Protein AF-A0A2V7UKR5-F1 (afdb_monomer)

pLDDT: mean 79.08, std 22.93, range [26.34, 98.5]

Radius of gyration: 28.1 Å; Cα contacts (8 Å, |Δi|>4): 387; chains: 1; bounding box: 72×51×76 Å

Solvent-accessible surface area (backbone atoms only — not comparable to full-atom values): 16386 Å² total; per-residue (Å²): 133,83,82,68,80,67,56,50,42,63,51,34,21,58,54,23,42,62,57,15,56,53,53,42,52,51,50,54,51,51,53,21,58,76,68,74,45,81,84,41,74,69,57,50,53,53,52,44,68,73,40,50,66,58,48,49,50,44,34,53,52,38,21,50,52,30,24,53,49,21,28,53,51,15,47,49,51,55,48,51,60,68,68,45,52,45,33,91,87,71,68,31,26,17,47,68,49,42,51,55,50,44,49,53,51,45,53,50,21,59,73,70,58,39,32,33,23,39,37,33,35,36,48,57,62,47,66,55,43,25,73,76,57,34,62,70,22,33,55,49,48,53,43,51,51,51,53,53,52,61,71,74,53,57,93,87,38,46,56,24,41,62,52,95,60,32,32,34,37,41,34,74,78,28,44,57,70,61,50,48,58,48,50,54,50,48,49,52,53,40,57,64,41,68,48,95,64,57,44,72,46,40,41,20,26,3,26,20,61,46,45,50,89,46,96,66,50,58,66,52,40,50,52,35,6,47,55,13,22,49,52,16,42,76,75,70,37,66,34,73,29,69,40,74,81,75,86,78,80,81,85,76,86,73,97,74,72,70,67,71,73,57,77,81,60,59,96,81,75,60,72,70,55,63,72,74,60,70,72,78,81,75,83,72,77,79,82,80,83,78,80,82,82,80,129

Sequence (295 aa):
MPLRSIPRSRSYPALGAVLALGAPAGFLLMSALVAGRVPTLAWALEEIARFPVTYAYLTFSTAAALAILGYRFGRLFDRLLLLSNTDPLTGLLNRRRFGERVVDETRRTRRYGHALSVLCVDIDRLKAINDDFGHKAGDHALVAVCRILLKNVRAIDAVARIGGDEFAVLLPDTSAGKTWALSQRILADVARHRDALTGRLAVSIGISELRATTDLGSDGMLAAADAALYRAKAAGGGRAAIAHPEAGVAGSTPAADVADAAYLRGPDSDWSAWSAQTFPGSLRRPPRYEMELTS

Structure (mmCIF, N/CA/C/O backbone):
data_AF-A0A2V7UKR5-F1
#
_entry.id   AF-A0A2V7UKR5-F1
#
loop_
_atom_site.group_PDB
_atom_site.id
_atom_site.type_symbol
_atom_site.label_atom_id
_atom_site.label_alt_id
_atom_site.label_comp_id
_atom_site.label_asym_id
_atom_site.label_entity_id
_atom_site.label_seq_id
_atom_site.pdbx_PDB_ins_code
_atom_site.Cartn_x
_atom_site.Cartn_y
_atom_site.Cartn_z
_atom_site.occupancy
_atom_site.B_iso_or_equiv
_atom_site.auth_seq_id
_atom_site.auth_comp_id
_atom_site.auth_asym_id
_atom_site.auth_atom_id
_atom_site.pdbx_PDB_model_num
ATOM 1 N N . MET A 1 1 ? 21.950 -5.328 -0.228 1.00 29.84 1 MET A N 1
ATOM 2 C CA . MET A 1 1 ? 21.949 -4.242 -1.236 1.00 29.84 1 MET A CA 1
ATOM 3 C C . MET A 1 1 ? 20.633 -4.343 -2.000 1.00 29.84 1 MET A C 1
ATOM 5 O O . MET A 1 1 ? 20.431 -5.360 -2.652 1.00 29.84 1 MET A O 1
ATOM 9 N N . PRO A 1 2 ? 19.682 -3.412 -1.827 1.00 38.41 2 PRO A N 1
ATOM 10 C CA . PRO A 1 2 ? 18.333 -3.593 -2.347 1.00 38.41 2 PRO A CA 1
ATOM 11 C C . PRO A 1 2 ? 18.347 -3.394 -3.862 1.00 38.41 2 PRO A C 1
ATOM 13 O O . PRO A 1 2 ? 18.749 -2.335 -4.350 1.00 38.41 2 PRO A O 1
ATOM 16 N N . LEU A 1 3 ? 17.877 -4.387 -4.616 1.00 30.25 3 LEU A N 1
ATOM 17 C CA . LEU A 1 3 ? 17.466 -4.169 -5.997 1.00 30.25 3 LEU A CA 1
ATOM 18 C C . LEU A 1 3 ? 16.180 -3.340 -5.955 1.00 30.25 3 LEU A C 1
ATOM 20 O O . LEU A 1 3 ? 15.073 -3.867 -5.979 1.00 30.25 3 LEU A O 1
ATOM 24 N N . ARG A 1 4 ? 16.338 -2.013 -5.863 1.00 39.72 4 ARG A N 1
ATOM 25 C CA . ARG A 1 4 ? 15.304 -1.066 -6.284 1.00 39.72 4 ARG A CA 1
ATOM 26 C C . ARG A 1 4 ? 14.871 -1.515 -7.673 1.00 39.72 4 ARG A C 1
ATOM 28 O O . ARG A 1 4 ? 15.718 -1.600 -8.562 1.00 39.72 4 ARG A O 1
ATOM 35 N N . SER A 1 5 ? 13.591 -1.820 -7.866 1.00 52.34 5 SER A N 1
ATOM 36 C CA . SER A 1 5 ? 13.055 -2.061 -9.202 1.00 52.34 5 SER A CA 1
ATOM 37 C C . SER A 1 5 ? 13.318 -0.801 -10.026 1.00 52.34 5 SER A C 1
ATOM 39 O O . SER A 1 5 ? 12.655 0.221 -9.840 1.00 52.34 5 SER A O 1
ATOM 41 N N . ILE A 1 6 ? 14.359 -0.834 -10.859 1.00 56.69 6 ILE A N 1
ATOM 42 C CA . ILE A 1 6 ? 14.734 0.286 -11.717 1.00 56.69 6 ILE A CA 1
ATOM 43 C C . ILE A 1 6 ? 13.486 0.629 -12.543 1.00 56.69 6 ILE A C 1
ATOM 45 O O . ILE A 1 6 ? 12.903 -0.289 -13.129 1.00 56.69 6 ILE A O 1
ATOM 49 N N . PRO A 1 7 ? 13.046 1.904 -12.581 1.00 61.44 7 PRO A N 1
ATOM 50 C CA . PRO A 1 7 ? 11.891 2.309 -13.374 1.00 61.44 7 PRO A CA 1
ATOM 51 C C . PRO A 1 7 ? 11.999 1.731 -14.782 1.00 61.44 7 PRO A C 1
ATOM 53 O O . PRO A 1 7 ? 13.084 1.755 -15.380 1.00 61.44 7 PRO A O 1
ATOM 56 N N . ARG A 1 8 ? 10.906 1.189 -15.329 1.00 70.38 8 ARG A N 1
ATOM 57 C CA . ARG A 1 8 ? 10.980 0.502 -16.628 1.00 70.38 8 ARG A CA 1
ATOM 58 C C . ARG A 1 8 ? 11.421 1.462 -17.731 1.00 70.38 8 ARG A C 1
ATOM 60 O O . ARG A 1 8 ? 12.206 1.079 -18.592 1.00 70.38 8 ARG A O 1
ATOM 67 N N . SER A 1 9 ? 11.062 2.740 -17.597 1.00 67.12 9 SER A N 1
ATOM 68 C CA . SER A 1 9 ? 11.587 3.869 -18.382 1.00 67.12 9 SER A CA 1
ATOM 69 C C . SER A 1 9 ? 13.116 4.019 -18.415 1.00 67.12 9 SER A C 1
ATOM 71 O O . SER A 1 9 ? 13.623 4.647 -19.340 1.00 67.12 9 SER A O 1
ATOM 73 N N . ARG A 1 10 ? 13.863 3.450 -17.459 1.00 70.94 10 ARG A N 1
ATOM 74 C CA . ARG A 1 10 ? 15.339 3.430 -17.439 1.00 70.94 10 ARG A CA 1
ATOM 75 C C . ARG A 1 10 ? 15.940 2.091 -17.874 1.00 70.94 10 ARG A C 1
ATOM 77 O O . ARG A 1 10 ? 17.009 2.084 -18.469 1.00 70.94 10 ARG A O 1
ATOM 84 N N . SER A 1 11 ? 15.262 0.972 -17.615 1.00 73.69 11 SER A N 1
ATOM 85 C CA . SER A 1 11 ? 15.760 -0.368 -17.984 1.00 73.69 11 SER A CA 1
ATOM 86 C C . SER A 1 11 ? 15.540 -0.730 -19.463 1.00 73.69 11 SER A C 1
ATOM 88 O O . SER A 1 11 ? 16.409 -1.335 -20.087 1.00 73.69 11 SER A O 1
ATOM 90 N N . TYR A 1 12 ? 14.418 -0.320 -20.059 1.00 78.50 12 TYR A N 1
ATOM 91 C CA . TYR A 1 12 ? 14.073 -0.664 -21.446 1.00 78.50 12 TYR A CA 1
ATOM 92 C C . TYR A 1 12 ? 14.946 0.021 -22.511 1.00 78.50 12 TYR A C 1
ATOM 94 O O . TYR A 1 12 ? 15.265 -0.638 -23.500 1.00 78.50 12 TYR A O 1
ATOM 102 N N . PRO A 1 13 ? 15.406 1.277 -22.339 1.00 76.88 13 PRO A N 1
ATOM 103 C CA . PRO A 1 13 ? 16.387 1.868 -23.249 1.00 76.88 13 PRO A CA 1
ATOM 104 C C . PRO A 1 13 ? 17.711 1.097 -23.297 1.00 76.88 13 PRO A C 1
ATOM 106 O O . PRO A 1 13 ? 18.277 0.928 -24.372 1.00 76.88 13 PRO A O 1
ATOM 109 N N . ALA A 1 14 ? 18.185 0.595 -22.150 1.00 75.19 14 ALA A N 1
ATOM 110 C CA . ALA A 1 14 ? 19.425 -0.178 -22.076 1.00 75.19 14 ALA A CA 1
ATOM 111 C C . ALA A 1 14 ? 19.300 -1.519 -22.818 1.00 75.19 14 ALA A C 1
ATOM 113 O O . ALA A 1 14 ? 20.190 -1.890 -23.577 1.00 75.19 14 ALA A O 1
ATOM 114 N N . LEU A 1 15 ? 18.162 -2.205 -22.668 1.00 78.38 15 LEU A N 1
ATOM 115 C CA . LEU A 1 15 ? 17.864 -3.423 -23.427 1.00 78.38 15 LEU A CA 1
ATOM 116 C C . LEU A 1 15 ? 17.753 -3.142 -24.937 1.00 78.38 15 LEU A C 1
ATOM 118 O O . LEU A 1 15 ? 18.271 -3.904 -25.751 1.00 78.38 15 LEU A O 1
ATOM 122 N N . GLY A 1 16 ? 17.126 -2.021 -25.311 1.00 74.88 16 GLY A N 1
ATOM 123 C CA . GLY A 1 16 ? 17.036 -1.567 -26.699 1.00 74.88 16 GLY A CA 1
ATOM 124 C C . GLY A 1 16 ? 18.404 -1.291 -27.331 1.00 74.88 16 GLY A C 1
ATOM 125 O O . GLY A 1 16 ? 18.633 -1.672 -28.475 1.00 74.88 16 GLY A O 1
ATOM 126 N N . ALA A 1 17 ? 19.340 -0.706 -26.578 1.00 75.00 17 ALA A N 1
ATOM 127 C CA . ALA A 1 17 ? 20.705 -0.471 -27.047 1.00 75.00 17 ALA A CA 1
ATOM 128 C C . ALA A 1 17 ? 21.476 -1.777 -27.323 1.00 75.00 17 ALA A C 1
ATOM 130 O O . ALA A 1 17 ? 22.228 -1.844 -28.289 1.00 75.00 17 ALA A O 1
ATOM 131 N N . VAL A 1 18 ? 21.256 -2.834 -26.532 1.00 79.75 18 VAL A N 1
ATOM 132 C CA . VAL A 1 18 ? 21.860 -4.158 -26.783 1.00 79.75 18 VAL A CA 1
ATOM 133 C C . VAL A 1 18 ? 21.291 -4.793 -28.057 1.00 79.75 18 VAL A C 1
ATOM 135 O O . VAL A 1 18 ? 22.041 -5.316 -28.879 1.00 79.75 18 VAL A O 1
ATOM 138 N N . LEU A 1 19 ? 19.974 -4.701 -28.263 1.00 78.06 19 LEU A N 1
ATOM 139 C CA . LEU A 1 19 ? 19.305 -5.232 -29.459 1.00 78.06 19 LEU A CA 1
ATOM 140 C C . LEU A 1 19 ? 19.710 -4.505 -30.755 1.00 78.06 19 LEU A C 1
ATOM 142 O O . LEU A 1 19 ? 19.608 -5.078 -31.840 1.00 78.06 19 LEU A O 1
ATOM 146 N N . ALA A 1 20 ? 20.215 -3.274 -30.658 1.00 81.19 20 ALA A N 1
ATOM 147 C CA . ALA A 1 20 ? 20.637 -2.470 -31.804 1.00 81.19 20 ALA A CA 1
ATOM 148 C C . ALA A 1 20 ? 21.779 -3.086 -32.619 1.00 81.19 20 ALA A C 1
ATOM 150 O O . ALA A 1 20 ? 21.874 -2.827 -33.820 1.00 81.19 20 ALA A O 1
ATOM 151 N N . LEU A 1 21 ? 22.588 -3.950 -31.994 1.00 80.44 21 LEU A N 1
ATOM 152 C CA . LEU A 1 21 ? 23.655 -4.711 -32.649 1.00 80.44 21 LEU A CA 1
ATOM 153 C C . LEU A 1 21 ? 23.128 -5.704 -33.700 1.00 80.44 21 LEU A C 1
ATOM 155 O O . LEU A 1 21 ? 23.882 -6.129 -34.573 1.00 80.44 21 LEU A O 1
ATOM 159 N N . GLY A 1 22 ? 21.834 -6.040 -33.670 1.00 83.88 22 GLY A N 1
ATOM 160 C CA . GLY A 1 22 ? 21.215 -6.914 -34.667 1.00 83.88 22 GLY A CA 1
ATOM 161 C C . GLY A 1 22 ? 21.194 -6.316 -36.077 1.00 83.88 22 GLY A C 1
ATOM 162 O O . GLY A 1 22 ? 21.323 -7.050 -37.053 1.00 83.88 22 GLY A O 1
ATOM 163 N N . ALA A 1 23 ? 21.094 -4.990 -36.204 1.00 86.06 23 ALA A N 1
ATOM 164 C CA . ALA A 1 23 ? 21.067 -4.321 -37.504 1.00 86.06 23 ALA A CA 1
ATOM 165 C C . ALA A 1 23 ? 22.411 -4.392 -38.263 1.00 86.06 23 ALA A C 1
ATOM 167 O O . ALA A 1 23 ? 22.400 -4.856 -39.405 1.00 86.06 23 ALA A O 1
ATOM 168 N N . PRO A 1 24 ? 23.570 -4.008 -37.680 1.00 87.88 24 PRO A N 1
ATOM 169 C CA . PRO A 1 24 ? 24.863 -4.165 -38.351 1.00 87.88 24 PRO A CA 1
ATOM 170 C C . PRO A 1 24 ? 25.209 -5.632 -38.611 1.00 87.88 24 PRO A C 1
ATOM 172 O O . PRO A 1 24 ? 25.739 -5.937 -39.675 1.00 87.88 24 PRO A O 1
ATOM 175 N N . ALA A 1 25 ? 24.843 -6.551 -37.710 1.00 86.88 25 ALA A N 1
ATOM 176 C CA . ALA A 1 25 ? 25.026 -7.983 -37.937 1.00 86.88 25 ALA A CA 1
ATOM 177 C C . ALA A 1 25 ? 24.192 -8.503 -39.125 1.00 86.88 25 ALA A C 1
ATOM 179 O O . ALA A 1 25 ? 24.703 -9.245 -39.963 1.00 86.88 25 ALA A O 1
ATOM 180 N N . GLY A 1 26 ? 22.926 -8.084 -39.233 1.00 86.69 26 GLY A N 1
ATOM 181 C CA . GLY A 1 26 ? 22.048 -8.450 -40.345 1.00 86.69 26 GLY A CA 1
ATOM 182 C C . GLY A 1 26 ? 22.521 -7.889 -41.688 1.00 86.69 26 GLY A C 1
ATOM 183 O O . GLY A 1 26 ? 22.516 -8.608 -42.686 1.00 86.69 26 GLY A O 1
ATOM 184 N N . PHE A 1 27 ? 22.991 -6.638 -41.714 1.00 89.62 27 PHE A N 1
ATOM 185 C CA . PHE A 1 27 ? 23.570 -6.040 -42.920 1.00 89.62 27 PHE A CA 1
ATOM 186 C C . PHE A 1 27 ? 24.843 -6.773 -43.361 1.00 89.62 27 PHE A C 1
ATOM 188 O O . PHE A 1 27 ? 24.977 -7.108 -44.534 1.00 89.62 27 PHE A O 1
ATOM 195 N N . LEU A 1 28 ? 25.724 -7.117 -42.417 1.00 88.56 28 LEU A N 1
ATOM 196 C CA . LEU A 1 28 ? 26.945 -7.874 -42.695 1.00 88.56 28 LEU A CA 1
ATOM 197 C C . LEU A 1 28 ? 26.653 -9.260 -43.288 1.00 88.56 28 LEU A C 1
ATOM 199 O O . LEU A 1 28 ? 27.311 -9.684 -44.240 1.00 88.56 28 LEU A O 1
ATOM 203 N N . LEU A 1 29 ? 25.634 -9.949 -42.767 1.00 88.94 29 LEU A N 1
ATOM 204 C CA . LEU A 1 29 ? 25.179 -11.231 -43.304 1.00 88.94 29 LEU A CA 1
ATOM 205 C C . LEU A 1 29 ? 24.626 -11.087 -44.731 1.00 88.94 29 LEU A C 1
ATOM 207 O O . LEU A 1 29 ? 24.966 -11.889 -45.600 1.00 88.94 29 LEU A O 1
ATOM 211 N N . MET A 1 30 ? 23.816 -10.059 -44.995 1.00 89.12 30 MET A N 1
ATOM 212 C CA . MET A 1 30 ? 23.288 -9.795 -46.339 1.00 89.12 30 MET A CA 1
ATOM 213 C C . MET A 1 30 ? 24.400 -9.457 -47.337 1.00 89.12 30 MET A C 1
ATOM 215 O O . MET A 1 30 ? 24.397 -9.988 -48.446 1.00 89.12 30 MET A O 1
ATOM 219 N N . SER A 1 31 ? 25.385 -8.646 -46.939 1.00 86.81 31 SER A N 1
ATOM 220 C CA . SER A 1 31 ? 26.565 -8.362 -47.763 1.00 86.81 31 SER A CA 1
ATOM 221 C C . SER A 1 31 ? 27.350 -9.633 -48.103 1.00 86.81 31 SER A C 1
ATOM 223 O O . SER A 1 31 ? 27.805 -9.786 -49.236 1.00 86.81 31 SER A O 1
ATOM 225 N N . ALA A 1 32 ? 27.467 -10.577 -47.162 1.00 88.25 32 ALA A N 1
ATOM 226 C CA . ALA A 1 32 ? 28.146 -11.853 -47.395 1.00 88.25 32 ALA A CA 1
ATOM 227 C C . ALA A 1 32 ? 27.399 -12.714 -48.426 1.00 88.25 32 ALA A C 1
ATOM 229 O O . ALA A 1 32 ? 28.014 -13.245 -49.353 1.00 88.25 32 ALA A O 1
ATOM 230 N N . LEU A 1 33 ? 26.068 -12.794 -48.295 1.00 89.75 33 LEU A N 1
ATOM 231 C CA . LEU A 1 33 ? 25.197 -13.535 -49.210 1.00 89.75 33 LEU A CA 1
ATOM 232 C C . LEU A 1 33 ? 25.260 -12.979 -50.635 1.00 89.75 33 LEU A C 1
ATOM 234 O O . LEU A 1 33 ? 25.442 -13.744 -51.579 1.00 89.75 33 LEU A O 1
ATOM 238 N N . VAL A 1 34 ? 25.166 -11.655 -50.796 1.00 90.50 34 VAL A N 1
ATOM 239 C CA . VAL A 1 34 ? 25.248 -10.993 -52.111 1.00 90.50 34 VAL A CA 1
ATOM 240 C C . VAL A 1 34 ? 26.626 -11.186 -52.750 1.00 90.50 34 VAL A C 1
ATOM 242 O O . VAL A 1 34 ? 26.724 -11.371 -53.960 1.00 90.50 34 VAL A O 1
ATOM 245 N N . ALA A 1 35 ? 27.692 -11.197 -51.946 1.00 87.69 35 ALA A N 1
ATOM 246 C CA . ALA A 1 35 ? 29.048 -11.454 -52.421 1.00 87.69 35 ALA A CA 1
ATOM 247 C C . ALA A 1 35 ? 29.334 -12.941 -52.713 1.00 87.69 35 ALA A C 1
ATOM 249 O O . ALA A 1 35 ? 30.426 -13.256 -53.191 1.00 87.69 35 ALA A O 1
ATOM 250 N N . GLY A 1 36 ? 28.409 -13.857 -52.395 1.00 88.44 36 GLY A N 1
ATOM 251 C CA . GLY A 1 36 ? 28.622 -15.303 -52.502 1.00 88.44 36 GLY A CA 1
ATOM 252 C C . GLY A 1 36 ? 29.747 -15.817 -51.596 1.00 88.44 36 GLY A C 1
ATOM 253 O O . GLY A 1 36 ? 30.405 -16.803 -51.929 1.00 88.44 36 GLY A O 1
ATOM 254 N N . ARG A 1 37 ? 30.021 -15.128 -50.479 1.00 82.56 37 ARG A N 1
ATOM 255 C CA . ARG A 1 37 ? 31.124 -15.443 -49.561 1.00 82.56 37 ARG A CA 1
ATOM 256 C C . ARG A 1 37 ? 30.617 -15.979 -48.233 1.00 82.56 37 ARG A C 1
ATOM 258 O O . ARG A 1 37 ? 29.559 -15.601 -47.742 1.00 82.56 37 ARG A O 1
ATOM 265 N N . VAL A 1 38 ? 31.433 -16.828 -47.615 1.00 81.88 38 VAL A N 1
ATOM 266 C CA . VAL A 1 38 ? 31.218 -17.258 -46.232 1.00 81.88 38 VAL A CA 1
ATOM 267 C C . VAL A 1 38 ? 31.650 -16.112 -45.303 1.00 81.88 38 VAL A C 1
ATOM 269 O O . VAL A 1 38 ? 32.773 -15.622 -45.456 1.00 81.88 38 VAL A O 1
ATOM 272 N N . PRO A 1 39 ? 30.808 -15.669 -44.351 1.00 80.19 39 PRO A N 1
ATOM 273 C CA . PRO A 1 39 ? 31.122 -14.560 -43.453 1.00 80.19 39 PRO A CA 1
ATOM 274 C C . PRO A 1 39 ? 32.156 -14.985 -42.401 1.00 80.19 39 PRO A C 1
ATOM 276 O O . PRO A 1 39 ? 31.823 -15.348 -41.274 1.00 80.19 39 PRO A O 1
ATOM 279 N N . THR A 1 40 ? 33.434 -14.966 -42.773 1.00 90.56 40 THR A N 1
ATOM 280 C CA . THR A 1 40 ? 34.548 -15.142 -41.834 1.00 90.56 40 THR A CA 1
ATOM 281 C C . THR A 1 40 ? 34.835 -13.836 -41.092 1.00 90.56 40 THR A C 1
ATOM 283 O O . THR A 1 40 ? 34.517 -12.748 -41.573 1.00 90.56 40 THR A O 1
ATOM 286 N N . LEU A 1 41 ? 35.473 -13.921 -39.919 1.00 87.31 41 LEU A N 1
ATOM 287 C CA . LEU A 1 41 ? 35.786 -12.741 -39.103 1.00 87.31 41 LEU A CA 1
ATOM 288 C C . LEU A 1 41 ? 36.723 -11.759 -39.829 1.00 87.31 41 LEU A C 1
ATOM 290 O O . LEU A 1 41 ? 36.542 -10.550 -39.732 1.00 87.31 41 LEU A O 1
ATOM 294 N N . ALA A 1 42 ? 37.681 -12.277 -40.603 1.00 88.25 42 ALA A N 1
ATOM 295 C CA . ALA A 1 42 ? 38.580 -11.462 -41.419 1.00 88.25 42 ALA A CA 1
ATOM 296 C C . ALA A 1 42 ? 37.814 -10.683 -42.499 1.00 88.25 42 ALA A C 1
ATOM 298 O O . ALA A 1 42 ? 37.961 -9.468 -42.607 1.00 88.25 42 ALA A O 1
ATOM 299 N N . TRP A 1 43 ? 36.924 -11.362 -43.231 1.00 89.12 43 TRP A N 1
ATOM 300 C CA . TRP A 1 43 ? 36.089 -10.718 -44.242 1.00 89.12 43 TRP A CA 1
ATOM 301 C C . TRP A 1 43 ? 35.146 -9.674 -43.628 1.00 89.12 43 TRP A C 1
ATOM 303 O O . TRP A 1 43 ? 34.980 -8.590 -44.179 1.00 89.12 43 TRP A O 1
ATOM 313 N N . ALA A 1 44 ? 34.567 -9.970 -42.461 1.00 87.38 44 ALA A N 1
ATOM 314 C CA . ALA A 1 44 ? 33.691 -9.047 -41.748 1.00 87.38 44 ALA A CA 1
ATOM 315 C C . ALA A 1 44 ? 34.411 -7.737 -41.376 1.00 87.38 44 ALA A C 1
ATOM 317 O O . ALA A 1 44 ? 33.865 -6.653 -41.576 1.00 87.38 44 ALA A O 1
ATOM 318 N N . LEU A 1 45 ? 35.646 -7.828 -40.871 1.00 89.69 45 LEU A N 1
ATOM 319 C CA . LEU A 1 45 ? 36.458 -6.656 -40.534 1.00 89.69 45 LEU A CA 1
ATOM 320 C C . LEU A 1 45 ? 36.836 -5.841 -41.778 1.00 89.69 45 LEU A C 1
ATOM 322 O O . LEU A 1 45 ? 36.759 -4.614 -41.740 1.00 89.69 45 LEU A O 1
ATOM 326 N N . GLU A 1 46 ? 37.188 -6.502 -42.885 1.00 90.00 46 GLU A N 1
ATOM 327 C CA . GLU A 1 46 ? 37.461 -5.834 -44.165 1.00 90.00 46 GLU A CA 1
ATOM 328 C C . GLU A 1 46 ? 36.229 -5.108 -44.719 1.00 90.00 46 GLU A C 1
ATOM 330 O O . GLU A 1 46 ? 36.328 -3.975 -45.190 1.00 90.00 46 GLU A O 1
ATOM 335 N N . GLU A 1 47 ? 35.059 -5.740 -44.650 1.00 89.31 47 GLU A N 1
ATOM 336 C CA . GLU A 1 47 ? 33.802 -5.164 -45.125 1.00 89.31 47 GLU A CA 1
ATOM 337 C C . GLU A 1 47 ? 33.392 -3.942 -44.286 1.00 89.31 47 GLU A C 1
ATOM 339 O O . GLU A 1 47 ? 33.003 -2.907 -44.834 1.00 89.31 47 GLU A O 1
ATOM 344 N N . ILE A 1 48 ? 33.545 -4.021 -42.959 1.00 90.38 48 ILE A N 1
ATOM 345 C CA . ILE A 1 48 ? 33.315 -2.884 -42.056 1.00 90.38 48 ILE A CA 1
ATOM 346 C C . ILE A 1 48 ? 34.301 -1.749 -42.354 1.00 90.38 48 ILE A C 1
ATOM 348 O O . ILE A 1 48 ? 33.893 -0.588 -42.414 1.00 90.38 48 ILE A O 1
ATOM 352 N N . ALA A 1 49 ? 35.578 -2.067 -42.588 1.00 91.50 49 ALA A N 1
ATOM 353 C CA . ALA A 1 49 ? 36.600 -1.081 -42.932 1.00 91.50 49 ALA A CA 1
ATOM 354 C C . ALA A 1 49 ? 36.367 -0.425 -44.304 1.00 91.50 49 ALA A C 1
ATOM 356 O O . ALA A 1 49 ? 36.760 0.724 -44.504 1.00 91.50 49 ALA A O 1
ATOM 357 N N . ARG A 1 50 ? 35.703 -1.121 -45.237 1.00 92.88 50 ARG A N 1
ATOM 358 C CA . ARG A 1 50 ? 35.321 -0.585 -46.553 1.00 92.88 50 ARG A CA 1
ATOM 359 C C . ARG A 1 50 ? 34.157 0.401 -46.468 1.00 92.88 50 ARG A C 1
ATOM 361 O O . ARG A 1 50 ? 34.154 1.394 -47.193 1.00 92.88 50 ARG A O 1
ATOM 368 N N . PHE A 1 51 ? 33.190 0.152 -45.584 1.00 91.69 51 PHE A N 1
ATOM 369 C CA . PHE A 1 51 ? 31.993 0.990 -45.427 1.00 91.69 51 PHE A CA 1
ATOM 370 C C . PHE A 1 51 ? 31.788 1.495 -43.986 1.00 91.69 51 PHE A C 1
ATOM 372 O O . PHE A 1 51 ? 30.702 1.323 -43.419 1.00 91.69 51 PHE A O 1
ATOM 379 N N . PRO A 1 52 ? 32.780 2.171 -43.377 1.00 91.75 52 PRO A N 1
ATOM 380 C CA . PRO A 1 52 ? 32.748 2.500 -41.952 1.00 91.75 52 PRO A CA 1
ATOM 381 C C . PRO A 1 52 ? 31.588 3.438 -41.602 1.00 91.75 52 PRO A C 1
ATOM 383 O O . PRO A 1 52 ? 30.958 3.288 -40.557 1.00 91.75 52 PRO A O 1
ATOM 386 N N . VAL A 1 53 ? 31.245 4.363 -42.507 1.00 93.00 53 VAL A N 1
ATOM 387 C CA . VAL A 1 53 ? 30.125 5.300 -42.328 1.00 93.00 53 VAL A CA 1
ATOM 388 C C . VAL A 1 53 ? 28.782 4.569 -42.321 1.00 93.00 53 VAL A C 1
ATOM 390 O O . VAL A 1 53 ? 27.936 4.880 -41.489 1.00 93.00 53 VAL A O 1
ATOM 393 N N . THR A 1 54 ? 28.588 3.573 -43.191 1.00 90.00 54 THR A N 1
ATOM 394 C CA . THR A 1 54 ? 27.343 2.791 -43.265 1.00 90.00 54 THR A CA 1
ATOM 395 C C . THR A 1 54 ? 27.110 2.010 -41.979 1.00 90.00 54 THR A C 1
ATOM 397 O O . THR A 1 54 ? 26.036 2.105 -41.391 1.00 90.00 54 THR A O 1
ATOM 400 N N . TYR A 1 55 ? 28.124 1.281 -41.502 1.00 89.25 55 TYR A N 1
ATOM 401 C CA . TYR A 1 55 ? 28.020 0.508 -40.264 1.00 89.25 55 TYR A CA 1
ATOM 402 C C . TYR A 1 55 ? 27.874 1.405 -39.029 1.00 89.25 55 TYR A C 1
ATOM 404 O O . TYR A 1 55 ? 27.079 1.087 -38.140 1.00 89.25 55 TYR A O 1
ATOM 412 N N . ALA A 1 56 ? 28.571 2.547 -38.986 1.00 89.88 56 ALA A N 1
ATOM 413 C CA . ALA A 1 56 ? 28.393 3.539 -37.929 1.00 89.88 56 ALA A CA 1
ATOM 414 C C . ALA A 1 56 ? 26.963 4.100 -37.936 1.00 89.88 56 ALA A C 1
ATOM 416 O O . ALA A 1 56 ? 26.280 4.045 -36.915 1.00 89.88 56 ALA A O 1
ATOM 417 N N . TYR A 1 57 ? 26.474 4.568 -39.088 1.00 91.81 57 TYR A N 1
ATOM 418 C CA . TYR A 1 57 ? 25.111 5.076 -39.243 1.00 91.81 57 TYR A CA 1
ATOM 419 C C . TYR A 1 57 ? 24.072 4.039 -38.818 1.00 91.81 57 TYR A C 1
ATOM 421 O O . TYR A 1 57 ? 23.180 4.357 -38.033 1.00 91.81 57 TYR A O 1
ATOM 429 N N . LEU A 1 58 ? 24.199 2.796 -39.285 1.00 91.50 58 LEU A N 1
ATOM 430 C CA . LEU A 1 58 ? 23.251 1.733 -38.971 1.00 91.50 58 LEU A CA 1
ATOM 431 C C . LEU A 1 58 ? 23.229 1.448 -37.467 1.00 91.50 58 LEU A C 1
ATOM 433 O O . LEU A 1 58 ? 22.159 1.423 -36.876 1.00 91.50 58 LEU A O 1
ATOM 437 N N . THR A 1 59 ? 24.399 1.329 -36.836 1.00 88.31 59 THR A N 1
ATOM 438 C CA . THR A 1 59 ? 24.515 1.055 -35.395 1.00 88.31 59 THR A CA 1
ATOM 439 C C . THR A 1 59 ? 23.959 2.202 -34.551 1.00 88.31 59 THR A C 1
ATOM 441 O O . THR A 1 59 ? 23.168 1.973 -33.639 1.00 88.31 59 THR A O 1
ATOM 444 N N . PHE A 1 60 ? 24.338 3.450 -34.847 1.00 89.81 60 PHE A N 1
ATOM 445 C CA . PHE A 1 60 ? 23.884 4.604 -34.071 1.00 89.81 60 PHE A CA 1
ATOM 446 C C . PHE A 1 60 ? 22.398 4.902 -34.289 1.00 89.81 60 PHE A C 1
ATOM 448 O O . PHE A 1 60 ? 21.695 5.206 -33.324 1.00 89.81 60 PHE A O 1
ATOM 455 N N . SER A 1 61 ? 21.896 4.789 -35.523 1.00 90.25 61 SER A N 1
ATOM 456 C CA . SER A 1 61 ? 20.481 5.033 -35.826 1.00 90.25 61 SER A CA 1
ATOM 457 C C . SER A 1 61 ? 19.570 3.971 -35.209 1.00 90.25 61 SER A C 1
ATOM 459 O O . SER A 1 61 ? 18.558 4.332 -34.606 1.00 90.25 61 SER A O 1
ATOM 461 N N . THR A 1 62 ? 19.936 2.683 -35.263 1.00 90.06 62 THR A N 1
ATOM 462 C CA . THR A 1 62 ? 19.149 1.620 -34.619 1.00 90.06 62 THR A CA 1
ATOM 463 C C . THR A 1 62 ? 19.238 1.690 -33.100 1.00 90.06 62 THR A C 1
ATOM 465 O O . THR A 1 62 ? 18.215 1.527 -32.435 1.00 90.06 62 THR A O 1
ATOM 468 N N . ALA A 1 63 ? 20.405 2.019 -32.535 1.00 87.06 63 ALA A N 1
ATOM 469 C CA . ALA A 1 63 ? 20.556 2.231 -31.096 1.00 87.06 63 ALA A CA 1
ATOM 470 C C . ALA A 1 63 ? 19.702 3.399 -30.607 1.00 87.06 63 ALA A C 1
ATOM 472 O O . ALA A 1 63 ? 18.967 3.250 -29.631 1.00 87.06 63 ALA A O 1
ATOM 473 N N . ALA A 1 64 ? 19.730 4.534 -31.310 1.00 88.62 64 ALA A N 1
ATOM 474 C CA . ALA A 1 64 ? 18.890 5.680 -30.989 1.00 88.62 64 ALA A CA 1
ATOM 475 C C . ALA A 1 64 ? 17.397 5.333 -31.105 1.00 88.62 64 ALA A C 1
ATOM 477 O O . ALA A 1 64 ? 16.634 5.602 -30.176 1.00 88.62 64 ALA A O 1
ATOM 478 N N . ALA A 1 65 ? 16.976 4.686 -32.198 1.00 89.31 65 ALA A N 1
ATOM 479 C CA . ALA A 1 65 ? 15.584 4.297 -32.413 1.00 89.31 65 ALA A CA 1
ATOM 480 C C . ALA A 1 65 ? 15.072 3.346 -31.319 1.00 89.31 65 ALA A C 1
ATOM 482 O O . ALA A 1 65 ? 14.012 3.589 -30.737 1.00 89.31 65 ALA A O 1
ATOM 483 N N . LEU A 1 66 ? 15.837 2.302 -30.984 1.00 89.62 66 LEU A N 1
ATOM 484 C CA . LEU A 1 66 ? 15.464 1.332 -29.954 1.00 89.62 66 LEU A CA 1
ATOM 485 C C . LEU A 1 66 ? 15.531 1.920 -28.542 1.00 89.62 66 LEU A C 1
ATOM 487 O O . LEU A 1 66 ? 14.671 1.605 -27.720 1.00 89.62 66 LEU A O 1
ATOM 491 N N . ALA A 1 67 ? 16.483 2.811 -28.254 1.00 84.62 67 ALA A N 1
ATOM 492 C CA . ALA A 1 67 ? 16.542 3.514 -26.975 1.00 84.62 67 ALA A CA 1
ATOM 493 C C . ALA A 1 67 ? 15.331 4.442 -26.785 1.00 84.62 67 ALA A C 1
ATOM 495 O O . ALA A 1 67 ? 14.696 4.423 -25.726 1.00 84.62 67 ALA A O 1
ATOM 496 N N . ILE A 1 68 ? 14.962 5.208 -27.820 1.00 89.00 68 ILE A N 1
ATOM 497 C CA . ILE A 1 68 ? 13.769 6.067 -27.815 1.00 89.00 68 ILE A CA 1
ATOM 498 C C . ILE A 1 68 ? 12.507 5.217 -27.651 1.00 89.00 68 ILE A C 1
ATOM 500 O O . ILE A 1 68 ? 11.662 5.531 -26.810 1.00 89.00 68 ILE A O 1
ATOM 504 N N . LEU A 1 69 ? 12.376 4.128 -28.412 1.00 90.25 69 LEU A N 1
ATOM 505 C CA . LEU A 1 69 ? 11.226 3.229 -28.337 1.00 90.25 69 LEU A CA 1
ATOM 506 C C . LEU A 1 69 ? 11.111 2.579 -26.952 1.00 90.25 69 LEU A C 1
ATOM 508 O O . LEU A 1 69 ? 10.042 2.619 -26.341 1.00 90.25 69 LEU A O 1
ATOM 512 N N . GLY A 1 70 ? 12.218 2.065 -26.414 1.00 86.06 70 GLY A N 1
ATOM 513 C CA . GLY A 1 70 ? 12.294 1.504 -25.067 1.00 86.06 70 GLY A CA 1
ATOM 514 C C . GLY A 1 70 ? 11.907 2.522 -23.994 1.00 86.06 70 GLY A C 1
ATOM 515 O O . GLY A 1 70 ? 11.135 2.204 -23.089 1.00 86.06 70 GLY A O 1
ATOM 516 N N . TYR A 1 71 ? 12.350 3.776 -24.128 1.00 84.75 71 TYR A N 1
ATOM 517 C CA . TYR A 1 71 ? 11.954 4.859 -23.227 1.00 84.75 71 TYR A CA 1
ATOM 518 C C . TYR A 1 71 ? 10.446 5.135 -23.295 1.00 84.75 71 TYR A C 1
ATOM 520 O O . TYR A 1 71 ? 9.784 5.237 -22.258 1.00 84.75 71 TYR A O 1
ATOM 528 N N . ARG A 1 72 ? 9.879 5.223 -24.507 1.00 87.25 72 ARG A N 1
ATOM 529 C CA . ARG A 1 72 ? 8.440 5.454 -24.728 1.00 87.25 72 ARG A CA 1
ATOM 530 C C . ARG A 1 72 ? 7.594 4.332 -24.130 1.00 87.25 72 ARG A C 1
ATOM 532 O O . ARG A 1 72 ? 6.647 4.625 -23.401 1.00 87.25 72 ARG A O 1
ATOM 539 N N . PHE A 1 73 ? 7.963 3.077 -24.383 1.00 85.00 7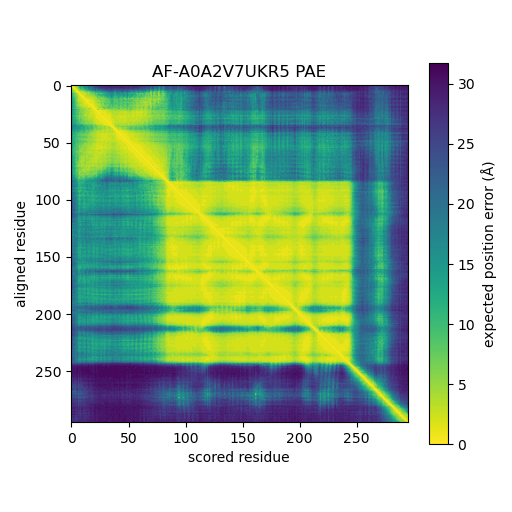3 PHE A N 1
ATOM 540 C CA . PHE A 1 73 ? 7.287 1.914 -23.809 1.00 85.00 73 PHE A CA 1
ATOM 541 C C . PHE A 1 73 ? 7.396 1.881 -22.289 1.00 85.00 73 PHE A C 1
ATOM 543 O O . PHE A 1 73 ? 6.384 1.710 -21.614 1.00 85.00 73 PHE A O 1
ATOM 550 N N . GLY A 1 74 ? 8.589 2.109 -21.737 1.00 80.00 74 GLY A N 1
ATOM 551 C CA . GLY A 1 74 ? 8.784 2.148 -20.291 1.00 80.00 74 GLY A CA 1
ATOM 552 C C . GLY A 1 74 ? 7.930 3.233 -19.631 1.00 80.00 74 GLY A C 1
ATOM 553 O O . GLY A 1 74 ? 7.251 2.967 -18.648 1.00 80.00 74 GLY A O 1
ATOM 554 N N . ARG A 1 7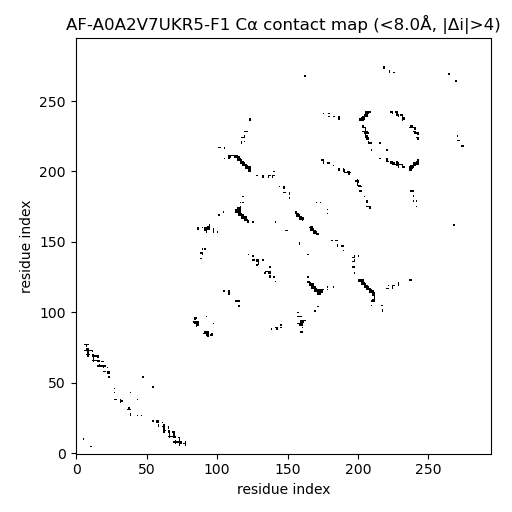5 ? 7.864 4.430 -20.228 1.00 80.38 75 ARG A N 1
ATOM 555 C CA . ARG A 1 75 ? 6.997 5.530 -19.768 1.00 80.38 75 ARG A CA 1
ATOM 556 C C . ARG A 1 75 ? 5.510 5.196 -19.855 1.00 80.38 75 ARG A C 1
ATOM 558 O O . ARG A 1 75 ? 4.756 5.606 -18.976 1.00 80.38 75 ARG A O 1
ATOM 565 N N . LEU A 1 76 ? 5.078 4.504 -20.908 1.00 84.06 76 LEU A N 1
ATOM 566 C CA . LEU A 1 76 ? 3.690 4.069 -21.052 1.00 84.06 76 LEU A CA 1
ATOM 567 C C . LEU A 1 76 ? 3.335 3.039 -19.979 1.00 84.06 76 LEU A C 1
ATOM 569 O O . LEU A 1 76 ? 2.306 3.172 -19.327 1.00 84.06 76 LEU A O 1
ATOM 573 N N . PHE A 1 77 ? 4.214 2.066 -19.749 1.00 77.06 77 PHE A N 1
ATOM 574 C CA . PHE A 1 77 ? 4.017 1.048 -18.725 1.00 77.06 77 PHE A CA 1
ATOM 575 C C . PHE A 1 77 ? 3.999 1.656 -17.319 1.00 77.06 77 PHE A C 1
ATOM 577 O O . PHE A 1 77 ? 3.104 1.364 -16.531 1.00 77.06 77 PHE A O 1
A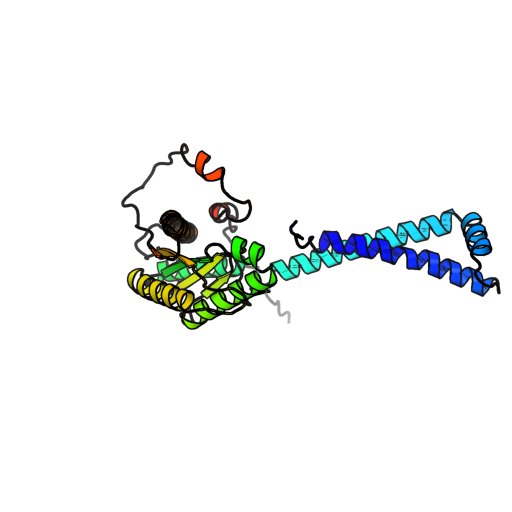TOM 584 N N . ASP A 1 78 ? 4.930 2.567 -17.027 1.00 71.06 78 ASP A N 1
ATOM 585 C CA . ASP A 1 78 ? 4.963 3.306 -15.763 1.00 71.06 78 ASP A CA 1
ATOM 586 C C . ASP A 1 78 ? 3.656 4.116 -15.575 1.00 71.06 78 ASP A C 1
ATOM 588 O O . ASP A 1 78 ? 3.088 4.130 -14.486 1.00 71.06 78 ASP A O 1
ATOM 592 N N . ARG A 1 79 ? 3.103 4.720 -16.642 1.00 70.88 79 ARG A N 1
ATOM 593 C CA . ARG A 1 79 ? 1.786 5.391 -16.604 1.00 70.88 79 ARG A CA 1
ATOM 594 C C . ARG A 1 79 ? 0.625 4.431 -16.368 1.00 70.88 79 ARG A C 1
ATOM 596 O O . ARG A 1 79 ? -0.276 4.771 -15.611 1.00 70.88 79 ARG A O 1
ATOM 603 N N . LEU A 1 80 ? 0.630 3.254 -16.987 1.00 75.50 80 LEU A N 1
ATOM 604 C CA . LEU A 1 80 ? -0.399 2.237 -16.755 1.00 75.50 80 LEU A CA 1
ATOM 605 C C . LEU A 1 80 ? -0.384 1.756 -15.301 1.00 75.50 80 LEU A C 1
ATOM 607 O O . LEU A 1 80 ? -1.441 1.610 -14.696 1.00 75.50 80 LEU A O 1
ATOM 611 N N . LEU A 1 81 ? 0.800 1.592 -14.708 1.00 64.88 81 LEU A N 1
ATOM 612 C CA . LEU A 1 81 ? 0.928 1.272 -13.287 1.00 64.88 81 LEU A CA 1
ATOM 613 C C . LEU A 1 81 ? 0.412 2.399 -12.387 1.00 64.88 81 LEU A C 1
ATOM 615 O O . LEU A 1 81 ? -0.255 2.115 -11.397 1.00 64.88 81 LEU A O 1
ATOM 619 N N . LEU A 1 82 ? 0.649 3.664 -12.748 1.00 60.19 82 LEU A N 1
ATOM 620 C CA . LEU A 1 82 ? 0.071 4.816 -12.039 1.00 60.19 82 LEU A CA 1
ATOM 621 C C . LEU A 1 82 ? -1.466 4.862 -12.144 1.00 60.19 82 LEU A C 1
ATOM 623 O O . LEU A 1 82 ? -2.143 5.295 -11.207 1.00 60.19 82 LEU A O 1
ATOM 627 N N . LEU A 1 83 ? -2.019 4.398 -13.268 1.00 64.94 83 LEU A N 1
ATOM 628 C CA . LEU A 1 83 ? -3.462 4.268 -13.494 1.00 64.94 83 LEU A CA 1
ATOM 629 C C . LEU A 1 83 ? -4.071 3.038 -12.813 1.00 64.94 83 LEU A C 1
ATOM 631 O O . LEU A 1 83 ? -5.294 2.974 -12.681 1.00 64.94 83 LEU A O 1
ATOM 635 N N . SER A 1 84 ? -3.257 2.088 -12.342 1.00 76.50 84 SER A N 1
ATOM 636 C CA . SER A 1 84 ? -3.764 0.998 -11.514 1.00 76.50 84 SER A CA 1
ATOM 637 C C . SER A 1 84 ? -4.465 1.585 -10.290 1.00 76.50 84 SER A C 1
ATOM 639 O O . SER A 1 84 ? -4.022 2.580 -9.712 1.00 76.50 84 SER A O 1
ATOM 641 N N . ASN A 1 85 ? -5.586 0.984 -9.907 1.00 85.88 85 ASN A N 1
ATOM 642 C CA . ASN A 1 85 ? -6.294 1.301 -8.668 1.00 85.88 85 ASN A CA 1
ATOM 643 C C . ASN A 1 85 ? -5.864 0.380 -7.518 1.00 85.88 85 ASN A C 1
ATOM 645 O O . ASN A 1 85 ? -6.284 0.592 -6.381 1.00 85.88 85 ASN A O 1
ATOM 649 N N . THR A 1 86 ? -5.045 -0.633 -7.812 1.00 90.25 86 THR A N 1
ATOM 650 C CA . THR A 1 86 ? -4.697 -1.703 -6.882 1.00 90.25 86 THR A CA 1
ATOM 651 C C . THR A 1 86 ? -3.191 -1.920 -6.770 1.00 90.25 86 THR A C 1
ATOM 653 O O . THR A 1 86 ? -2.435 -1.665 -7.713 1.00 90.25 86 THR A O 1
ATOM 656 N N . ASP A 1 87 ? -2.768 -2.401 -5.604 1.00 91.31 87 ASP A N 1
ATOM 657 C CA . ASP A 1 87 ? -1.416 -2.876 -5.325 1.00 91.31 87 ASP A CA 1
ATOM 658 C C . ASP A 1 87 ? -1.174 -4.236 -6.011 1.00 91.31 87 ASP A C 1
ATOM 660 O O . ASP A 1 87 ? -1.981 -5.152 -5.837 1.00 91.31 87 ASP A O 1
ATOM 664 N N . PRO A 1 88 ? -0.087 -4.409 -6.784 1.00 87.12 88 PRO A N 1
ATOM 665 C CA . PRO A 1 88 ? 0.151 -5.631 -7.553 1.00 87.12 88 PRO A CA 1
ATOM 666 C C . PRO A 1 88 ? 0.472 -6.865 -6.699 1.00 87.12 88 PRO A C 1
ATOM 668 O O . PRO A 1 88 ? 0.270 -7.977 -7.178 1.00 87.12 88 PRO A O 1
ATOM 671 N N . LEU A 1 89 ? 0.973 -6.700 -5.468 1.00 91.50 89 LEU A N 1
ATOM 672 C CA . LEU A 1 89 ? 1.287 -7.836 -4.592 1.00 91.50 89 LEU A CA 1
ATOM 673 C C . LEU A 1 89 ? 0.038 -8.348 -3.867 1.00 91.50 89 LEU A C 1
ATOM 675 O O . LEU A 1 89 ? -0.195 -9.550 -3.786 1.00 91.50 89 LEU A O 1
ATOM 679 N N . THR A 1 90 ? -0.741 -7.430 -3.298 1.00 93.00 90 THR A N 1
ATOM 680 C CA . THR A 1 90 ? -1.841 -7.761 -2.383 1.00 93.00 90 THR A CA 1
ATOM 681 C C . THR A 1 90 ? -3.219 -7.711 -3.039 1.00 93.00 90 THR A C 1
ATOM 683 O O . THR A 1 90 ? -4.167 -8.255 -2.480 1.00 93.00 90 THR A O 1
ATOM 686 N N . GLY A 1 91 ? -3.356 -7.048 -4.193 1.00 92.00 91 GLY A N 1
ATOM 687 C CA . GLY A 1 91 ? -4.639 -6.793 -4.856 1.00 92.00 91 GLY A CA 1
ATOM 688 C C . GLY A 1 91 ? -5.519 -5.751 -4.153 1.00 92.00 91 GLY A C 1
ATOM 689 O O . GLY A 1 91 ? -6.599 -5.435 -4.649 1.00 92.00 91 GLY A O 1
ATOM 690 N N . LEU A 1 92 ? -5.072 -5.203 -3.018 1.00 95.81 92 LEU A N 1
ATOM 691 C CA . LEU A 1 92 ? -5.769 -4.153 -2.274 1.00 95.81 92 LEU A CA 1
ATOM 692 C C . LEU A 1 92 ? -5.784 -2.841 -3.046 1.00 95.81 92 LEU A C 1
ATOM 694 O O . LEU A 1 92 ? -5.028 -2.671 -4.000 1.00 95.81 92 LEU A O 1
ATOM 698 N N . LEU A 1 93 ? -6.591 -1.875 -2.601 1.00 94.94 93 LEU A N 1
ATOM 699 C CA . LEU A 1 93 ? -6.491 -0.518 -3.129 1.00 94.94 93 LEU A CA 1
ATOM 700 C C . LEU A 1 93 ? -5.072 0.021 -2.923 1.00 94.94 93 LEU A C 1
ATOM 702 O O . LEU A 1 93 ? -4.439 -0.231 -1.898 1.00 94.94 93 LEU A O 1
ATOM 706 N N . ASN A 1 94 ? -4.578 0.787 -3.887 1.00 92.25 94 ASN A N 1
ATOM 707 C CA . ASN A 1 94 ? -3.345 1.536 -3.686 1.00 92.25 94 ASN A CA 1
ATOM 708 C C . ASN A 1 94 ? -3.617 2.879 -2.988 1.00 92.25 94 ASN A C 1
ATOM 710 O O . ASN A 1 94 ? -4.763 3.327 -2.876 1.00 92.25 94 ASN A O 1
ATOM 714 N N . ARG A 1 95 ? -2.539 3.550 -2.565 1.00 90.56 95 ARG A N 1
ATOM 715 C CA . ARG A 1 95 ? -2.577 4.877 -1.925 1.00 90.56 95 ARG A CA 1
ATOM 716 C C . ARG A 1 95 ? -3.478 5.879 -2.652 1.00 90.56 95 ARG A C 1
ATOM 718 O O . ARG A 1 95 ? -4.293 6.534 -2.007 1.00 90.56 95 ARG A O 1
ATOM 725 N N . ARG A 1 96 ? -3.369 5.976 -3.984 1.00 87.38 96 ARG A N 1
ATOM 726 C CA . ARG A 1 96 ? -4.156 6.924 -4.794 1.00 87.38 96 ARG A CA 1
ATOM 727 C C . ARG A 1 96 ? -5.651 6.642 -4.678 1.00 87.38 96 ARG A C 1
ATOM 729 O O . ARG A 1 96 ? -6.419 7.529 -4.315 1.00 87.38 96 ARG A O 1
ATOM 736 N N . ARG A 1 97 ? -6.065 5.404 -4.960 1.00 91.00 97 ARG A N 1
ATOM 737 C CA . ARG A 1 97 ? -7.483 5.034 -4.953 1.00 91.00 97 ARG A CA 1
ATOM 738 C C . ARG A 1 97 ? -8.093 5.109 -3.555 1.00 91.00 97 ARG A C 1
ATOM 740 O O . ARG A 1 97 ? -9.268 5.445 -3.416 1.00 91.00 97 ARG A O 1
ATOM 747 N N . PHE A 1 98 ? -7.303 4.817 -2.526 1.00 95.25 98 PHE A N 1
ATOM 748 C CA . PHE A 1 98 ? -7.722 5.001 -1.143 1.00 95.25 98 PHE A CA 1
ATOM 749 C C . PHE A 1 98 ? -7.969 6.475 -0.811 1.00 95.25 98 PHE A C 1
ATOM 751 O O . PHE A 1 98 ? -9.023 6.794 -0.272 1.00 95.25 98 PHE A O 1
ATOM 758 N N . GLY A 1 99 ? -7.056 7.377 -1.192 1.00 92.06 99 GLY A N 1
ATOM 759 C CA . GLY A 1 99 ? -7.221 8.818 -0.980 1.00 92.06 99 GLY A CA 1
ATOM 760 C C . GLY A 1 99 ? -8.485 9.380 -1.631 1.00 92.06 99 GLY A C 1
ATOM 761 O O . GLY A 1 99 ? -9.243 10.091 -0.975 1.00 92.06 99 GLY A O 1
ATOM 762 N N . GLU A 1 100 ? -8.776 8.982 -2.874 1.00 91.06 100 GLU A N 1
ATOM 763 C CA . GLU A 1 100 ? -10.039 9.323 -3.550 1.00 91.06 100 GLU A CA 1
ATOM 764 C C . GLU A 1 100 ? -11.259 8.889 -2.718 1.00 91.06 100 GLU A C 1
ATOM 766 O O . GLU A 1 100 ? -12.149 9.695 -2.445 1.00 91.06 100 GLU A O 1
ATOM 771 N N . ARG A 1 101 ? -11.263 7.639 -2.230 1.00 94.12 101 ARG A N 1
ATOM 772 C CA . ARG A 1 101 ? -12.339 7.122 -1.371 1.00 94.12 101 ARG A CA 1
ATOM 773 C C . ARG A 1 101 ? -12.469 7.874 -0.047 1.00 94.12 101 ARG A C 1
ATOM 775 O O . ARG A 1 101 ? -13.590 8.103 0.398 1.00 94.12 101 ARG A O 1
ATOM 782 N N . VAL A 1 102 ? -11.360 8.260 0.584 1.00 95.12 102 VAL A N 1
ATOM 783 C CA . VAL A 1 102 ? -11.392 9.034 1.835 1.00 95.12 102 VAL A CA 1
ATOM 784 C C . VAL A 1 102 ? -12.063 10.387 1.608 1.00 95.12 102 VAL A C 1
ATOM 786 O O . VAL A 1 102 ? -12.905 10.790 2.411 1.00 95.12 102 VAL A O 1
ATOM 789 N N . VAL A 1 103 ? -11.734 11.077 0.513 1.00 92.50 103 VAL A N 1
ATOM 790 C CA . VAL A 1 103 ? -12.346 12.368 0.164 1.00 92.50 103 VAL A CA 1
ATOM 791 C C . VAL A 1 103 ? -13.851 12.214 -0.068 1.00 92.50 103 VAL A C 1
ATOM 793 O O . VAL A 1 103 ? -14.637 13.001 0.470 1.00 92.50 103 VAL A O 1
ATOM 796 N N . ASP A 1 104 ? -14.262 11.191 -0.816 1.00 92.06 104 ASP A N 1
ATOM 797 C CA . ASP A 1 104 ? -15.673 10.930 -1.110 1.00 92.06 104 ASP A CA 1
ATOM 798 C C . ASP A 1 104 ? -16.479 10.617 0.162 1.00 92.06 104 ASP A C 1
ATOM 800 O O . ASP A 1 104 ? -17.523 11.232 0.409 1.00 92.06 104 ASP A O 1
ATOM 804 N N . GLU A 1 105 ? -15.975 9.730 1.024 1.00 94.31 105 GLU A N 1
ATOM 805 C CA . GLU A 1 105 ? -16.657 9.357 2.270 1.00 94.31 105 GLU A CA 1
ATOM 806 C C . GLU A 1 105 ? -16.636 10.482 3.313 1.00 94.31 105 GLU A C 1
ATOM 808 O O . GLU A 1 105 ? -17.600 10.655 4.059 1.00 94.31 105 GLU A O 1
ATOM 813 N N . THR A 1 106 ? -15.601 11.328 3.324 1.00 91.69 106 THR A N 1
ATOM 814 C CA . THR A 1 106 ? -15.564 12.550 4.149 1.00 91.69 106 THR A CA 1
ATOM 815 C C . THR A 1 106 ? -16.699 13.498 3.753 1.00 91.69 106 THR A C 1
ATOM 817 O O . THR A 1 106 ? -17.429 14.004 4.610 1.00 91.69 106 THR A O 1
ATOM 820 N N . ARG A 1 107 ? -16.905 13.722 2.447 1.00 90.81 107 ARG A N 1
ATOM 821 C CA . ARG A 1 107 ? -18.017 14.549 1.943 1.00 90.81 107 ARG A CA 1
ATOM 822 C C . ARG A 1 107 ? -19.370 13.940 2.296 1.00 90.81 107 ARG A C 1
ATOM 824 O O . ARG A 1 107 ? -20.281 14.663 2.700 1.00 90.81 107 ARG A O 1
ATOM 831 N N . ARG A 1 108 ? -19.495 12.617 2.173 1.00 90.56 108 ARG A N 1
ATOM 832 C CA . ARG A 1 108 ? -20.705 11.868 2.529 1.00 90.56 108 ARG A CA 1
ATOM 833 C C . ARG A 1 108 ? -21.037 12.006 4.017 1.00 90.56 108 ARG A C 1
ATOM 835 O O . ARG A 1 108 ? -22.165 12.344 4.362 1.00 90.56 108 ARG A O 1
ATOM 842 N N . THR A 1 109 ? -20.036 11.848 4.872 1.00 90.75 109 THR A N 1
ATOM 843 C CA . THR A 1 109 ? -20.113 12.015 6.330 1.00 90.75 109 THR A CA 1
ATOM 844 C C . THR A 1 109 ? -20.580 13.414 6.710 1.00 90.75 109 THR A C 1
ATOM 846 O O . THR A 1 109 ? -21.536 13.557 7.467 1.00 90.75 109 THR A O 1
ATOM 849 N N . ARG A 1 110 ? -19.989 14.460 6.116 1.00 87.81 110 ARG A N 1
ATOM 850 C CA . ARG A 1 110 ? -20.413 15.852 6.348 1.00 87.81 110 ARG A CA 1
ATOM 851 C C . ARG A 1 110 ? -21.859 16.111 5.929 1.00 87.81 110 ARG A C 1
ATOM 853 O O . ARG A 1 110 ? -22.540 16.905 6.564 1.00 87.81 110 ARG A O 1
ATOM 860 N N . ARG A 1 111 ? -22.332 15.446 4.872 1.00 89.44 111 ARG A N 1
ATOM 861 C CA . ARG A 1 111 ? -23.700 15.612 4.366 1.00 89.44 111 ARG A CA 1
ATOM 862 C C . ARG A 1 111 ? -24.748 14.881 5.205 1.00 89.44 111 ARG A C 1
ATOM 864 O O . ARG A 1 111 ? -25.840 15.411 5.371 1.00 89.44 111 ARG A O 1
ATOM 871 N N . TYR A 1 112 ? -24.447 13.671 5.672 1.00 90.44 112 TYR A N 1
ATOM 872 C CA . TYR A 1 112 ? -25.438 12.791 6.308 1.00 90.44 112 TYR A CA 1
ATOM 873 C C . TYR A 1 112 ? -25.261 12.628 7.823 1.00 90.44 112 TYR A C 1
ATOM 875 O O . TYR A 1 112 ? -26.130 12.065 8.479 1.00 90.44 112 TYR A O 1
ATOM 883 N N . GLY A 1 113 ? -24.168 13.128 8.403 1.00 86.81 113 GLY A N 1
ATOM 884 C CA . GLY A 1 113 ? -23.966 13.125 9.853 1.00 86.81 113 GLY A CA 1
ATOM 885 C C . GLY A 1 113 ? -23.445 11.813 10.443 1.00 86.81 113 GLY A C 1
ATOM 886 O O . GLY A 1 113 ? -23.300 11.718 11.660 1.00 86.81 113 GLY A O 1
ATOM 887 N N . HIS A 1 114 ? -23.173 10.795 9.624 1.00 89.50 114 HIS A N 1
ATOM 888 C CA . HIS A 1 114 ? -22.674 9.505 10.105 1.00 89.50 114 HIS A CA 1
ATOM 889 C C . HIS A 1 114 ? -21.199 9.572 10.521 1.00 89.50 114 HIS A C 1
ATOM 891 O O . HIS A 1 114 ? -20.468 10.453 10.085 1.00 89.50 114 HIS A O 1
ATOM 897 N N . ALA A 1 115 ? -20.758 8.657 11.387 1.00 91.88 115 ALA A N 1
ATOM 898 C CA . ALA A 1 115 ? -19.356 8.581 11.795 1.00 91.88 115 ALA A CA 1
ATOM 899 C C . ALA A 1 115 ? -18.511 7.912 10.704 1.00 91.88 115 ALA A C 1
ATOM 901 O O . ALA A 1 115 ? -18.929 6.904 10.136 1.00 91.88 115 ALA A O 1
ATOM 902 N N . LEU A 1 116 ? -17.310 8.427 10.464 1.00 95.06 116 LEU A N 1
ATOM 903 C CA . LEU A 1 116 ? -16.325 7.822 9.572 1.00 95.06 116 LEU A CA 1
ATOM 904 C C . LEU A 1 116 ? -15.055 7.563 10.362 1.00 95.06 116 LEU A C 1
ATOM 906 O O . LEU A 1 116 ? -14.525 8.479 10.979 1.00 95.06 116 LEU A O 1
ATOM 910 N N . SER A 1 117 ? -14.550 6.336 10.338 1.00 96.38 117 SER A N 1
ATOM 911 C CA . SER A 1 117 ? -13.281 6.013 10.990 1.00 96.38 117 SER A CA 1
ATOM 912 C C . SER A 1 117 ? -12.240 5.550 9.984 1.00 96.38 117 SER A C 1
ATOM 914 O O . SER A 1 117 ? -12.568 4.960 8.954 1.00 96.38 117 SER A O 1
ATOM 916 N N . VAL A 1 118 ? -10.972 5.761 10.321 1.00 97.31 118 VAL A N 1
ATOM 917 C CA . VAL A 1 118 ? -9.835 5.205 9.590 1.00 97.31 118 VAL A CA 1
ATOM 918 C C . VAL A 1 118 ? -8.874 4.507 10.547 1.00 97.31 118 VAL A C 1
ATOM 920 O O . VAL A 1 118 ? -8.692 4.939 11.689 1.00 97.31 118 VAL A O 1
ATOM 923 N N . LEU A 1 119 ? -8.273 3.419 10.073 1.00 98.00 119 LEU A N 1
ATOM 924 C CA . LEU A 1 119 ? -7.158 2.738 10.717 1.00 98.00 119 LEU A CA 1
ATOM 925 C C . LEU A 1 119 ? -5.932 2.872 9.826 1.00 98.00 119 LEU A C 1
ATOM 927 O O . LEU A 1 119 ? -6.014 2.537 8.646 1.00 98.00 119 LEU A O 1
ATOM 931 N N . CYS A 1 120 ? -4.810 3.286 10.401 1.00 97.75 120 CYS A N 1
ATOM 932 C CA . CYS A 1 120 ? -3.486 3.100 9.818 1.00 97.75 120 CYS A CA 1
ATOM 933 C C . CYS A 1 120 ? -2.850 1.894 10.508 1.00 97.75 120 CYS A C 1
ATOM 935 O O . CYS A 1 120 ? -2.837 1.826 11.736 1.00 97.75 120 CYS A O 1
ATOM 937 N N . VAL A 1 121 ? -2.377 0.926 9.735 1.00 98.31 121 VAL A N 1
ATOM 938 C CA . VAL A 1 121 ? -1.837 -0.344 10.225 1.00 98.31 121 VAL A CA 1
ATOM 939 C C . VAL A 1 121 ? -0.439 -0.516 9.661 1.00 98.31 121 VAL A C 1
ATOM 941 O O . VAL A 1 121 ? -0.235 -0.321 8.470 1.00 98.31 121 VAL A O 1
ATOM 944 N N . ASP A 1 122 ? 0.506 -0.928 10.489 1.00 97.56 122 ASP A N 1
ATOM 945 C CA . ASP A 1 122 ? 1.880 -1.174 10.066 1.00 97.56 122 ASP A CA 1
ATOM 946 C C . ASP A 1 122 ? 2.386 -2.497 10.637 1.00 97.56 122 ASP A C 1
ATOM 948 O O . ASP A 1 122 ? 2.084 -2.833 11.786 1.00 97.56 122 ASP A O 1
ATOM 952 N N . ILE A 1 123 ? 3.106 -3.265 9.816 1.00 96.44 123 ILE A N 1
ATOM 953 C CA . ILE A 1 123 ? 3.705 -4.534 10.235 1.00 96.44 123 ILE A CA 1
ATOM 954 C C . ILE A 1 123 ? 4.971 -4.271 11.047 1.00 96.44 123 ILE A C 1
ATOM 956 O O . ILE A 1 123 ? 6.009 -3.871 10.517 1.00 96.44 123 ILE A O 1
ATOM 960 N N . ASP A 1 124 ? 4.927 -4.631 12.327 1.00 94.94 124 ASP A N 1
ATOM 961 C CA . ASP A 1 124 ? 6.067 -4.450 13.209 1.00 94.94 124 ASP A CA 1
ATOM 962 C C . ASP A 1 124 ? 7.243 -5.321 12.745 1.00 94.94 124 ASP A C 1
ATOM 964 O O . ASP A 1 124 ? 7.130 -6.537 12.569 1.00 94.94 124 ASP A O 1
ATOM 968 N N . ARG A 1 125 ? 8.414 -4.691 12.604 1.00 91.38 125 ARG A N 1
ATOM 969 C CA . ARG A 1 125 ? 9.690 -5.355 12.292 1.00 91.38 125 ARG A CA 1
ATOM 970 C C . ARG A 1 125 ? 9.704 -6.122 10.958 1.00 91.38 125 ARG A C 1
ATOM 972 O O . ARG A 1 125 ? 10.497 -7.056 10.824 1.00 91.38 125 ARG A O 1
ATOM 979 N N . LEU A 1 126 ? 8.945 -5.703 9.937 1.00 92.44 126 LEU A N 1
ATOM 980 C CA . LEU A 1 126 ? 8.992 -6.351 8.611 1.00 92.44 126 LEU A CA 1
ATOM 981 C C . LEU A 1 126 ? 10.416 -6.407 8.028 1.00 92.44 126 LEU A C 1
ATOM 983 O O . LEU A 1 126 ? 10.803 -7.395 7.406 1.00 92.44 126 LEU A O 1
ATOM 987 N N . LYS A 1 127 ? 11.233 -5.374 8.269 1.00 91.88 127 LYS A N 1
ATOM 988 C CA . LYS A 1 127 ? 12.646 -5.371 7.864 1.00 91.88 127 LYS A CA 1
ATOM 989 C C . LYS A 1 127 ? 13.436 -6.536 8.472 1.00 91.88 127 LYS A C 1
ATOM 991 O O . LYS A 1 127 ? 14.178 -7.178 7.745 1.00 91.88 127 LYS A O 1
ATOM 996 N N . ALA A 1 128 ? 13.232 -6.849 9.752 1.00 91.00 128 ALA A N 1
ATOM 997 C CA . ALA A 1 128 ? 13.905 -7.982 10.389 1.00 91.00 128 ALA A CA 1
ATOM 998 C C . ALA A 1 128 ? 13.480 -9.313 9.752 1.00 91.00 128 ALA A C 1
ATOM 1000 O O . ALA A 1 128 ? 14.325 -10.147 9.470 1.00 91.00 128 ALA A O 1
ATOM 1001 N N . ILE A 1 129 ? 12.192 -9.476 9.421 1.00 90.50 129 ILE A N 1
ATOM 1002 C CA . ILE A 1 129 ? 11.706 -10.664 8.695 1.00 90.50 129 ILE A CA 1
ATOM 1003 C C . ILE A 1 129 ? 12.407 -10.794 7.334 1.00 90.50 129 ILE A C 1
ATOM 1005 O O . ILE A 1 129 ? 12.827 -11.884 6.953 1.00 90.50 129 ILE A O 1
ATOM 1009 N N . ASN A 1 130 ? 12.560 -9.684 6.608 1.00 91.62 130 ASN A N 1
ATOM 1010 C CA . ASN A 1 130 ? 13.277 -9.670 5.333 1.00 91.62 130 ASN A CA 1
ATOM 1011 C C . ASN A 1 130 ? 14.763 -10.002 5.483 1.00 91.62 130 ASN A C 1
ATOM 1013 O O . ASN A 1 130 ? 15.308 -10.698 4.630 1.00 91.62 130 ASN A O 1
ATOM 1017 N N . ASP A 1 131 ? 15.407 -9.487 6.527 1.00 91.94 131 ASP A N 1
ATOM 1018 C CA . ASP A 1 131 ? 16.834 -9.687 6.769 1.00 91.94 131 ASP A CA 1
ATOM 1019 C C . ASP A 1 131 ? 17.119 -11.135 7.226 1.00 91.94 131 ASP A C 1
ATOM 1021 O O . ASP A 1 131 ? 18.086 -11.738 6.763 1.00 91.94 131 ASP A O 1
ATOM 1025 N N . ASP A 1 132 ? 16.239 -11.721 8.045 1.00 89.50 132 ASP A N 1
ATOM 1026 C CA . ASP A 1 132 ? 16.396 -13.069 8.610 1.00 89.50 132 ASP A CA 1
ATOM 1027 C C . ASP A 1 132 ? 15.961 -14.186 7.638 1.00 89.50 132 ASP A C 1
ATOM 1029 O O . ASP A 1 132 ? 16.583 -15.249 7.586 1.00 89.50 132 ASP A O 1
ATOM 1033 N N . PHE A 1 133 ? 14.895 -13.967 6.857 1.00 87.06 133 PHE A N 1
ATOM 1034 C CA . PHE A 1 133 ? 14.249 -15.007 6.034 1.00 87.06 133 PHE A CA 1
ATOM 1035 C C . PHE A 1 133 ? 14.169 -14.663 4.536 1.00 87.06 133 PHE A C 1
ATOM 1037 O O . PHE A 1 133 ? 13.679 -15.457 3.726 1.00 87.06 133 PHE A O 1
ATOM 1044 N N . GLY A 1 134 ? 14.673 -13.494 4.138 1.00 90.44 134 GLY A N 1
ATOM 1045 C CA . GLY A 1 134 ? 14.668 -13.012 2.761 1.00 90.44 134 GLY A CA 1
ATOM 1046 C C . GLY A 1 134 ? 13.355 -12.343 2.335 1.00 90.44 134 GLY A C 1
ATOM 1047 O O . GLY A 1 134 ? 12.293 -12.520 2.926 1.00 90.44 134 GLY A O 1
ATOM 1048 N N . HIS A 1 135 ? 13.407 -11.597 1.228 1.00 90.88 135 HIS A N 1
ATOM 1049 C CA . HIS A 1 135 ? 12.277 -10.790 0.743 1.00 90.88 135 HIS A CA 1
ATOM 1050 C C . HIS A 1 135 ? 10.995 -11.578 0.440 1.00 90.88 135 HIS A C 1
ATOM 1052 O O . HIS A 1 135 ? 9.899 -11.055 0.617 1.00 90.88 135 HIS A O 1
ATOM 1058 N N . LYS A 1 136 ? 11.108 -12.851 0.039 1.00 91.56 136 LYS A N 1
ATOM 1059 C CA . LYS A 1 136 ? 9.930 -13.704 -0.185 1.00 91.56 136 LYS A CA 1
ATOM 1060 C C . LYS A 1 136 ? 9.127 -13.925 1.100 1.00 91.56 136 LYS A C 1
ATOM 1062 O O . LYS A 1 136 ? 7.905 -14.019 1.033 1.00 91.56 136 LYS A O 1
ATOM 1067 N N . ALA A 1 137 ? 9.794 -13.995 2.253 1.00 91.62 137 ALA A N 1
ATOM 1068 C CA . ALA A 1 137 ? 9.125 -14.101 3.543 1.00 91.62 137 ALA A CA 1
ATOM 1069 C C . ALA A 1 137 ? 8.387 -12.801 3.891 1.00 91.62 137 ALA A C 1
ATOM 1071 O O . ALA A 1 137 ? 7.238 -12.850 4.325 1.00 91.62 137 ALA A O 1
ATOM 1072 N N . GLY A 1 138 ? 8.986 -11.636 3.622 1.00 93.62 138 GLY A N 1
ATOM 1073 C CA . GLY A 1 138 ? 8.298 -10.354 3.791 1.00 93.62 138 GLY A CA 1
ATOM 1074 C C . GLY A 1 138 ? 7.072 -10.206 2.892 1.00 93.62 138 GLY A C 1
ATOM 1075 O O . GLY A 1 138 ? 6.013 -9.807 3.370 1.00 93.62 138 GLY A O 1
ATOM 1076 N N . ASP A 1 139 ? 7.172 -10.598 1.619 1.00 94.81 139 ASP A N 1
ATOM 1077 C CA . ASP A 1 139 ? 6.024 -10.615 0.703 1.00 94.81 139 ASP A CA 1
ATOM 1078 C C . ASP A 1 139 ? 4.905 -11.532 1.220 1.00 94.81 139 ASP A C 1
ATOM 1080 O O . ASP A 1 139 ? 3.726 -11.171 1.190 1.00 94.81 139 ASP A O 1
ATOM 1084 N N . HIS A 1 140 ? 5.266 -12.694 1.772 1.00 94.25 140 HIS A N 1
ATOM 1085 C CA . HIS A 1 140 ? 4.317 -13.590 2.431 1.00 94.25 140 HIS A CA 1
ATOM 1086 C C . HIS A 1 140 ? 3.656 -12.953 3.662 1.00 94.25 140 HIS A C 1
ATOM 1088 O O . HIS A 1 140 ? 2.438 -13.072 3.815 1.00 94.25 140 HIS A O 1
ATOM 1094 N N . ALA A 1 141 ? 4.415 -12.244 4.502 1.00 95.00 141 ALA A N 1
ATOM 1095 C CA . ALA A 1 141 ? 3.883 -11.541 5.670 1.00 95.00 141 ALA A CA 1
ATOM 1096 C C . ALA A 1 141 ? 2.872 -10.456 5.262 1.00 95.00 141 ALA A C 1
ATOM 1098 O O . ALA A 1 141 ? 1.787 -10.363 5.839 1.00 95.00 141 ALA A O 1
ATOM 1099 N N . LEU A 1 142 ? 3.180 -9.694 4.209 1.00 96.50 142 LEU A N 1
ATOM 1100 C CA . LEU A 1 142 ? 2.287 -8.681 3.640 1.00 96.50 142 LEU A CA 1
ATOM 1101 C C . LEU A 1 142 ? 0.972 -9.292 3.142 1.00 96.50 142 LEU A C 1
ATOM 1103 O O . LEU A 1 142 ? -0.111 -8.776 3.429 1.00 96.50 142 LEU A O 1
ATOM 1107 N N . VAL A 1 143 ? 1.049 -10.417 2.428 1.00 96.19 143 VAL A N 1
ATOM 1108 C CA . VAL A 1 143 ? -0.136 -11.140 1.942 1.00 96.19 143 VAL A CA 1
ATOM 1109 C C . VAL A 1 143 ? -0.947 -11.731 3.102 1.00 96.19 143 VAL A C 1
ATOM 1111 O O . VAL A 1 143 ? -2.179 -11.707 3.058 1.00 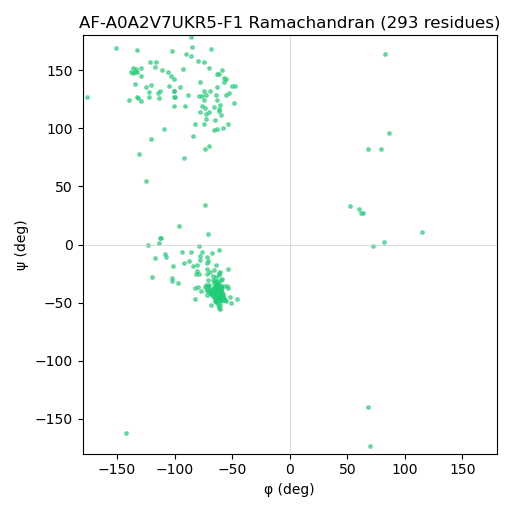96.19 143 VAL A O 1
ATOM 1114 N N . ALA A 1 144 ? -0.295 -12.234 4.153 1.00 96.00 144 ALA A N 1
ATOM 1115 C CA . ALA A 1 144 ? -0.971 -12.752 5.340 1.00 96.00 144 ALA A CA 1
ATOM 1116 C C . ALA A 1 144 ? -1.765 -11.654 6.062 1.00 96.00 144 ALA A C 1
ATOM 1118 O O . ALA A 1 144 ? -2.961 -11.823 6.310 1.00 96.00 144 ALA A O 1
ATOM 1119 N N . VAL A 1 145 ? -1.141 -10.500 6.317 1.00 97.38 145 VAL A N 1
ATOM 1120 C CA . VAL A 1 145 ? -1.806 -9.350 6.949 1.00 97.38 145 VAL A CA 1
ATOM 1121 C C . VAL A 1 145 ? -2.953 -8.833 6.082 1.00 97.38 145 VAL A C 1
ATOM 1123 O O . VAL A 1 145 ? -4.051 -8.639 6.597 1.00 97.38 145 VAL A O 1
ATOM 1126 N N . CYS A 1 146 ? -2.763 -8.719 4.763 1.00 96.88 146 CYS A N 1
ATOM 1127 C CA . CYS A 1 146 ? -3.836 -8.381 3.820 1.00 96.88 146 CYS A CA 1
ATOM 1128 C C . CYS A 1 146 ? -5.076 -9.278 4.001 1.00 96.88 146 CYS A C 1
ATOM 1130 O O . CYS A 1 146 ? -6.191 -8.780 4.173 1.00 96.88 146 CYS A O 1
ATOM 1132 N N . ARG A 1 147 ? -4.892 -10.605 4.027 1.00 96.75 147 ARG A N 1
ATOM 1133 C CA . ARG A 1 147 ? -6.000 -11.561 4.203 1.00 96.75 147 ARG A CA 1
ATOM 1134 C C . ARG A 1 147 ? -6.694 -11.403 5.553 1.00 96.75 147 ARG A C 1
ATOM 1136 O O . ARG A 1 147 ? -7.919 -11.496 5.619 1.00 96.75 147 ARG A O 1
ATOM 1143 N N . ILE A 1 148 ? -5.932 -11.154 6.617 1.00 97.56 148 ILE A N 1
ATOM 1144 C CA . ILE A 1 148 ? -6.478 -10.940 7.963 1.00 97.56 148 ILE A CA 1
ATOM 1145 C C . ILE A 1 148 ? -7.316 -9.660 8.014 1.00 97.56 148 ILE A C 1
ATOM 1147 O O . ILE A 1 148 ? -8.414 -9.680 8.574 1.00 97.56 148 ILE A O 1
ATOM 1151 N N . LEU A 1 149 ? -6.845 -8.576 7.391 1.00 98.12 149 LEU A N 1
ATOM 1152 C CA . LEU A 1 149 ? -7.601 -7.329 7.281 1.00 98.12 149 LEU A CA 1
ATOM 1153 C C . LEU A 1 149 ? -8.911 -7.557 6.521 1.00 98.12 149 LEU A C 1
ATOM 1155 O O . LEU A 1 149 ? -9.977 -7.267 7.058 1.00 98.12 149 LEU A O 1
ATOM 1159 N N . LEU A 1 150 ? -8.852 -8.159 5.328 1.00 97.62 150 LEU A N 1
ATOM 1160 C CA . LEU A 1 150 ? -10.032 -8.432 4.498 1.00 97.62 150 LEU A CA 1
ATOM 1161 C C . LEU A 1 150 ? -11.069 -9.330 5.189 1.00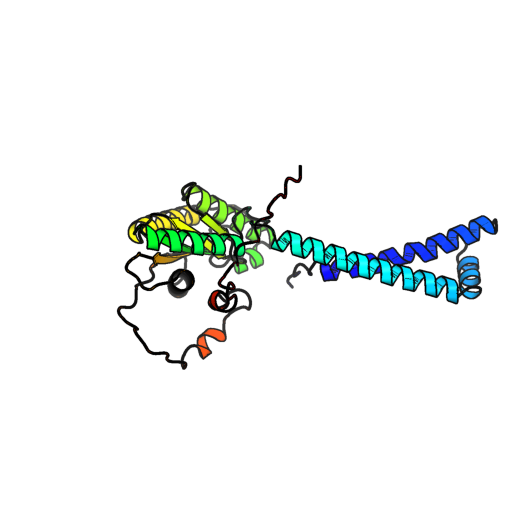 97.62 150 LEU A C 1
ATOM 1163 O O . LEU A 1 150 ? -12.265 -9.120 5.022 1.00 97.62 150 LEU A O 1
ATOM 1167 N N . LYS A 1 151 ? -10.629 -10.303 5.996 1.00 97.50 151 LYS A N 1
ATOM 1168 C CA . LYS A 1 151 ? -11.519 -11.175 6.781 1.00 97.50 151 LYS A CA 1
ATOM 1169 C C . LYS A 1 151 ? -12.280 -10.419 7.877 1.00 97.50 151 LYS A C 1
ATOM 1171 O O . LYS A 1 151 ? -13.370 -10.835 8.262 1.00 97.50 151 LYS A O 1
ATOM 1176 N N . ASN A 1 152 ? -11.691 -9.359 8.422 1.00 97.25 152 ASN A N 1
ATOM 1177 C CA . ASN A 1 152 ? -12.230 -8.649 9.580 1.00 97.25 152 ASN A CA 1
ATOM 1178 C C . ASN A 1 152 ? -13.155 -7.479 9.213 1.00 97.25 152 ASN A C 1
ATOM 1180 O O . ASN A 1 152 ? -13.898 -7.000 10.075 1.00 97.25 152 ASN A O 1
ATOM 1184 N N . VAL A 1 153 ? -13.116 -7.027 7.960 1.00 96.88 153 VAL A N 1
ATOM 1185 C CA . VAL A 1 153 ? -13.890 -5.884 7.463 1.00 96.88 153 VAL A CA 1
ATOM 1186 C C . VAL A 1 153 ? -15.108 -6.321 6.647 1.00 96.88 153 VAL A C 1
ATOM 1188 O O . VAL A 1 153 ? -15.249 -7.476 6.249 1.00 96.88 153 VAL A O 1
ATOM 1191 N N . ARG A 1 154 ? -16.019 -5.382 6.400 1.00 96.69 154 ARG A N 1
ATOM 1192 C CA . ARG A 1 154 ? -17.223 -5.568 5.582 1.00 96.69 154 ARG A CA 1
ATOM 1193 C C . ARG A 1 154 ? -16.934 -5.236 4.120 1.00 96.69 154 ARG A C 1
ATOM 1195 O O . ARG A 1 154 ? -16.002 -4.510 3.809 1.00 96.69 154 ARG A O 1
ATOM 1202 N N . ALA A 1 155 ? -17.817 -5.667 3.220 1.00 90.75 155 ALA A N 1
ATOM 1203 C CA . ALA A 1 155 ? -17.701 -5.367 1.788 1.00 90.75 155 ALA A CA 1
ATOM 1204 C C . ALA A 1 155 ? -17.751 -3.861 1.447 1.00 90.75 155 ALA A C 1
ATOM 1206 O O . ALA A 1 155 ? -17.240 -3.447 0.409 1.00 90.75 155 ALA A O 1
ATOM 1207 N N . ILE A 1 156 ? -18.392 -3.047 2.294 1.00 92.88 156 ILE A N 1
ATOM 1208 C CA . ILE A 1 156 ? -18.471 -1.590 2.107 1.00 92.88 156 ILE A CA 1
ATOM 1209 C C . ILE A 1 156 ? -17.186 -0.868 2.535 1.00 92.88 156 ILE A C 1
ATOM 1211 O O . ILE A 1 156 ? -16.895 0.213 2.012 1.00 92.88 156 ILE A O 1
ATOM 1215 N N . ASP A 1 157 ? -16.425 -1.478 3.446 1.00 97.12 157 ASP A N 1
ATOM 1216 C CA . ASP A 1 157 ? -15.178 -0.938 3.970 1.00 97.12 157 ASP A CA 1
ATOM 1217 C C . ASP A 1 157 ? -14.104 -0.988 2.877 1.00 97.12 157 ASP A C 1
ATOM 1219 O O . ASP A 1 157 ? -14.141 -1.825 1.970 1.00 97.12 157 ASP A O 1
ATOM 1223 N N . ALA A 1 158 ? -13.134 -0.080 2.940 1.00 96.75 158 ALA A N 1
ATOM 1224 C CA . ALA A 1 158 ? -12.049 -0.040 1.966 1.00 96.75 158 ALA A CA 1
ATOM 1225 C C . ALA A 1 158 ? -10.726 -0.390 2.636 1.00 96.75 158 ALA A C 1
ATOM 1227 O O . ALA A 1 158 ? -10.342 0.258 3.604 1.00 96.75 158 ALA A O 1
ATOM 1228 N N . VAL A 1 159 ? -10.012 -1.375 2.093 1.00 98.19 159 VAL A N 1
ATOM 1229 C CA . VAL A 1 159 ? -8.678 -1.770 2.561 1.00 98.19 159 VAL A CA 1
ATOM 1230 C C . VAL A 1 159 ? -7.657 -1.427 1.486 1.00 98.19 159 VAL A C 1
ATOM 1232 O O . VAL A 1 159 ? -7.855 -1.729 0.305 1.00 98.19 159 VAL A O 1
ATOM 1235 N N . ALA A 1 160 ? -6.569 -0.791 1.898 1.00 97.12 160 ALA A N 1
ATOM 1236 C CA . ALA A 1 160 ? -5.507 -0.345 1.018 1.00 97.12 160 ALA A CA 1
ATOM 1237 C C . ALA A 1 160 ? -4.132 -0.709 1.558 1.00 97.12 160 ALA A C 1
ATOM 1239 O O . ALA A 1 160 ? -3.924 -0.733 2.769 1.00 97.12 160 ALA A O 1
ATOM 1240 N N . ARG A 1 161 ? -3.184 -0.910 0.644 1.00 96.62 161 ARG A N 1
ATOM 1241 C CA . ARG A 1 161 ? -1.756 -0.854 0.949 1.00 96.62 161 ARG A CA 1
ATOM 1242 C C . ARG A 1 161 ? -1.231 0.502 0.495 1.00 96.62 161 ARG A C 1
ATOM 1244 O O . ARG A 1 161 ? -1.350 0.862 -0.679 1.00 96.62 161 ARG A O 1
ATOM 1251 N N . ILE A 1 162 ? -0.716 1.276 1.443 1.00 91.06 162 ILE A N 1
ATOM 1252 C CA . ILE A 1 162 ? -0.332 2.676 1.222 1.00 91.06 162 ILE A CA 1
ATOM 1253 C C . ILE A 1 162 ? 1.183 2.829 1.061 1.00 91.06 162 ILE A C 1
ATOM 1255 O O . ILE A 1 162 ? 1.623 3.706 0.313 1.00 91.06 162 ILE A O 1
ATOM 1259 N N . GLY A 1 163 ? 1.953 1.936 1.683 1.00 88.81 163 GLY A N 1
ATOM 1260 C CA . GLY A 1 163 ? 3.411 1.928 1.655 1.00 88.81 163 GLY A CA 1
ATOM 1261 C C . GLY A 1 163 ? 3.995 0.515 1.592 1.00 88.81 163 GLY A C 1
ATOM 1262 O O . GLY A 1 163 ? 3.319 -0.452 1.227 1.00 88.81 163 GLY A O 1
ATOM 1263 N N . GLY A 1 164 ? 5.279 0.397 1.937 1.00 89.75 164 GLY A N 1
ATOM 1264 C CA . GLY A 1 164 ? 5.995 -0.880 1.942 1.00 89.75 164 GLY A CA 1
ATOM 1265 C C . GLY A 1 164 ? 5.368 -1.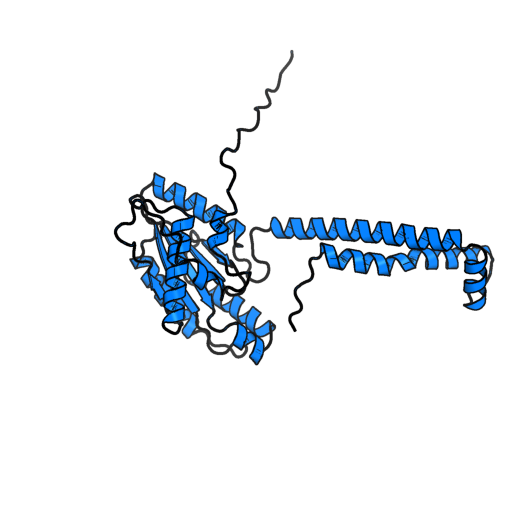891 2.904 1.00 89.75 164 GLY A C 1
ATOM 1266 O O . GLY A 1 164 ? 4.968 -2.971 2.480 1.00 89.75 164 GLY A O 1
ATOM 1267 N N . ASP A 1 165 ? 5.231 -1.517 4.166 1.00 92.75 165 ASP A N 1
ATOM 1268 C CA . ASP A 1 165 ? 4.670 -2.276 5.292 1.00 92.75 165 ASP A CA 1
ATOM 1269 C C . ASP A 1 165 ? 3.363 -1.685 5.842 1.00 92.75 165 ASP A C 1
ATOM 1271 O O . ASP A 1 165 ? 2.772 -2.234 6.774 1.00 92.75 165 ASP A O 1
ATOM 1275 N N . GLU A 1 166 ? 2.888 -0.601 5.233 1.00 95.38 166 GLU A N 1
ATOM 1276 C CA . GLU A 1 166 ? 1.755 0.184 5.711 1.00 95.38 166 GLU A CA 1
ATOM 1277 C C . GLU A 1 166 ? 0.458 -0.135 4.959 1.00 95.38 166 GLU A C 1
ATOM 1279 O O . GLU A 1 166 ? 0.379 -0.106 3.721 1.00 95.38 166 GLU A O 1
ATOM 1284 N N . PHE A 1 167 ? -0.602 -0.343 5.729 1.00 98.31 167 PHE A N 1
ATOM 1285 C CA . PHE A 1 167 ? -1.968 -0.541 5.274 1.00 98.31 167 PHE A CA 1
ATOM 1286 C C . PHE A 1 167 ? -2.881 0.524 5.871 1.00 98.31 167 PHE A C 1
ATOM 1288 O O . PHE A 1 167 ? -2.615 1.084 6.933 1.00 98.31 167 PHE A O 1
ATOM 1295 N N . ALA A 1 168 ? -4.011 0.761 5.215 1.00 97.94 168 ALA A N 1
ATOM 1296 C CA . ALA A 1 168 ? -5.086 1.537 5.801 1.00 97.94 168 ALA A CA 1
ATOM 1297 C C . ALA A 1 168 ? -6.445 0.899 5.562 1.00 97.94 168 ALA A C 1
ATOM 1299 O O . ALA A 1 168 ? -6.670 0.206 4.566 1.00 97.94 168 ALA A O 1
ATOM 1300 N N . VAL A 1 169 ? -7.356 1.160 6.491 1.00 98.38 169 VAL A N 1
ATOM 1301 C CA . VAL A 1 169 ? -8.733 0.686 6.441 1.00 98.38 169 VAL A CA 1
ATOM 1302 C C . VAL A 1 169 ? -9.663 1.871 6.657 1.00 98.38 169 VAL A C 1
ATOM 1304 O O . VAL A 1 169 ? -9.561 2.551 7.672 1.00 98.38 169 VAL A O 1
ATOM 1307 N N . LEU A 1 170 ? -10.569 2.115 5.715 1.00 98.12 170 LEU A N 1
ATOM 1308 C CA . LEU A 1 170 ? -11.619 3.126 5.814 1.00 98.12 170 LEU A CA 1
ATOM 1309 C C . LEU A 1 170 ? -12.933 2.444 6.186 1.00 98.12 170 LEU A C 1
ATOM 1311 O O . LEU A 1 170 ? -13.353 1.512 5.497 1.00 98.12 170 LEU A O 1
ATOM 1315 N N . LEU A 1 171 ? -13.574 2.932 7.245 1.00 97.75 171 LEU A N 1
ATOM 1316 C CA . LEU A 1 171 ? -14.791 2.368 7.822 1.00 97.75 171 LEU A CA 1
ATOM 1317 C C . LEU A 1 171 ? -15.923 3.406 7.802 1.00 97.75 171 LEU A C 1
ATOM 1319 O O . LEU A 1 171 ? -16.064 4.182 8.759 1.00 97.75 171 LEU A O 1
ATOM 1323 N N . PRO A 1 172 ? -16.732 3.441 6.730 1.00 96.00 172 PRO A N 1
ATOM 1324 C CA . PRO A 1 172 ? -17.961 4.224 6.705 1.00 96.00 172 PRO A CA 1
ATOM 1325 C C . PRO A 1 172 ? -18.917 3.801 7.828 1.00 96.00 172 PRO A C 1
ATOM 1327 O O . PRO A 1 172 ? -18.923 2.648 8.269 1.00 96.00 172 PRO A O 1
ATOM 1330 N N . ASP A 1 173 ? -19.729 4.742 8.303 1.00 94.19 173 ASP A N 1
ATOM 1331 C CA . ASP A 1 173 ? -20.780 4.531 9.309 1.00 94.19 173 ASP A CA 1
ATOM 1332 C C . ASP A 1 173 ? -20.298 3.823 10.596 1.00 94.19 173 ASP A C 1
ATOM 1334 O O . ASP A 1 173 ? -21.022 3.047 11.236 1.00 94.19 173 ASP A O 1
ATOM 1338 N N . THR A 1 174 ? -19.049 4.084 10.992 1.00 94.19 174 THR A N 1
ATOM 1339 C CA . THR A 1 174 ? -18.380 3.405 12.105 1.00 94.19 174 THR A CA 1
ATOM 1340 C C . THR A 1 174 ? -17.714 4.411 13.042 1.00 94.19 174 THR A C 1
ATOM 1342 O O . THR A 1 174 ? -16.911 5.241 12.624 1.00 94.19 174 THR A O 1
ATOM 1345 N N . SER A 1 175 ? -18.049 4.328 14.334 1.00 93.25 175 SER A N 1
ATOM 1346 C CA . SER A 1 175 ? -17.485 5.166 15.402 1.00 93.25 175 SER A CA 1
ATOM 1347 C C . SER A 1 175 ? -16.180 4.600 15.967 1.00 93.25 175 SER A C 1
ATOM 1349 O O . SER A 1 175 ? -15.944 3.393 15.880 1.00 93.25 175 SER A O 1
ATOM 1351 N N . ALA A 1 176 ? -15.391 5.425 16.663 1.00 90.75 176 ALA A N 1
ATOM 1352 C CA . ALA A 1 176 ? -14.126 5.030 17.283 1.00 90.75 176 ALA A CA 1
ATOM 1353 C C . ALA A 1 176 ? -14.266 3.813 18.205 1.00 90.75 176 ALA A C 1
ATOM 1355 O O . ALA A 1 176 ? -13.400 2.947 18.198 1.00 90.75 176 ALA A O 1
ATOM 1356 N N . GLY A 1 177 ? -15.368 3.687 18.955 1.00 92.81 177 GLY A N 1
ATOM 1357 C CA . GLY A 1 177 ? -15.601 2.528 19.827 1.00 92.81 177 GLY A CA 1
ATOM 1358 C C . GLY A 1 177 ? -15.768 1.211 19.056 1.00 92.81 177 GLY A C 1
ATOM 1359 O O . GLY A 1 177 ? -15.187 0.190 19.426 1.00 92.81 177 GLY A O 1
ATOM 1360 N N . LYS A 1 178 ? -16.514 1.223 17.941 1.00 95.44 178 LYS A N 1
ATOM 1361 C CA . LYS A 1 178 ? -16.642 0.046 17.062 1.00 95.44 178 LYS A CA 1
ATOM 1362 C C . LYS A 1 178 ? -15.325 -0.247 16.343 1.00 95.44 178 LYS A C 1
ATOM 1364 O O . LYS A 1 178 ? -14.942 -1.411 16.223 1.00 95.44 178 LYS A O 1
ATOM 1369 N N . THR A 1 179 ? -14.629 0.803 15.916 1.00 96.44 179 THR A N 1
ATOM 1370 C CA . THR A 1 179 ? -13.308 0.718 15.289 1.00 96.44 179 THR A CA 1
ATOM 1371 C C . THR A 1 179 ? -12.263 0.141 16.241 1.00 96.44 179 THR A C 1
ATOM 1373 O O . THR A 1 179 ? -11.470 -0.702 15.837 1.00 96.44 179 THR A O 1
ATOM 1376 N N . TRP A 1 180 ? -12.307 0.506 17.522 1.00 97.31 180 TRP A N 1
ATOM 1377 C CA . TRP A 1 180 ? -11.464 -0.068 18.566 1.00 97.31 180 TRP A CA 1
ATOM 1378 C C . TRP A 1 180 ? -11.730 -1.561 18.751 1.00 97.31 180 TRP A C 1
ATOM 1380 O O . TRP A 1 180 ? -10.809 -2.368 18.745 1.00 97.31 180 TRP A O 1
ATOM 1390 N N . ALA A 1 181 ? -12.995 -1.972 18.844 1.00 97.69 181 ALA A N 1
ATOM 1391 C CA . ALA A 1 181 ? -13.318 -3.394 18.934 1.00 97.69 181 ALA A CA 1
ATOM 1392 C C . ALA A 1 181 ? -12.821 -4.182 17.705 1.00 97.69 181 ALA A C 1
ATOM 1394 O O . ALA A 1 181 ? -12.378 -5.322 17.835 1.00 97.69 181 ALA A O 1
ATOM 1395 N N . LEU A 1 182 ? -12.884 -3.586 16.510 1.00 97.94 182 LEU A N 1
ATOM 1396 C CA . LEU A 1 182 ? -12.326 -4.169 15.291 1.00 97.94 182 LEU A CA 1
ATOM 1397 C C . LEU A 1 182 ? -10.793 -4.249 15.332 1.00 97.94 182 LEU A C 1
ATOM 1399 O O . LEU A 1 182 ? -10.250 -5.300 14.998 1.00 97.94 182 LEU A O 1
ATOM 1403 N N . SER A 1 183 ? -10.099 -3.196 15.770 1.00 97.88 183 SER A N 1
ATOM 1404 C CA . SER A 1 183 ? -8.634 -3.198 15.855 1.00 97.88 183 SER A CA 1
ATOM 1405 C C . SER A 1 183 ? -8.127 -4.278 16.808 1.00 97.88 183 SER A C 1
ATOM 1407 O O . SER A 1 183 ? -7.176 -4.980 16.479 1.00 97.88 183 SER A O 1
ATOM 1409 N N . GLN A 1 184 ? -8.816 -4.500 17.930 1.00 98.19 184 GLN A N 1
ATOM 1410 C CA . GLN A 1 184 ? -8.479 -5.574 18.866 1.00 98.19 184 GLN A CA 1
ATOM 1411 C C . GLN A 1 184 ? -8.651 -6.967 18.249 1.00 98.19 184 GLN A C 1
ATOM 1413 O O . GLN A 1 184 ? -7.814 -7.843 18.466 1.00 98.19 184 GLN A O 1
ATOM 1418 N N . ARG A 1 185 ? -9.689 -7.179 17.427 1.00 97.94 185 ARG A N 1
ATOM 1419 C CA . ARG A 1 185 ? -9.839 -8.439 16.678 1.00 97.94 185 ARG A CA 1
ATOM 1420 C C . ARG A 1 185 ? -8.722 -8.634 15.660 1.00 97.94 185 ARG A C 1
ATOM 1422 O O . ARG A 1 185 ? -8.172 -9.727 15.587 1.00 97.94 185 ARG A O 1
ATOM 1429 N N . ILE A 1 186 ? -8.355 -7.583 14.924 1.00 98.12 186 ILE A N 1
ATOM 1430 C CA . ILE A 1 186 ? -7.244 -7.626 13.963 1.00 98.12 186 ILE A CA 1
ATOM 1431 C C . ILE A 1 186 ? -5.938 -7.983 14.682 1.00 98.12 186 ILE A C 1
ATOM 1433 O O . ILE A 1 186 ? -5.249 -8.902 14.252 1.00 98.12 186 ILE A O 1
ATOM 1437 N N . LEU A 1 187 ? -5.625 -7.319 15.800 1.00 98.00 187 LEU A N 1
ATOM 1438 C CA . LEU A 1 187 ? -4.433 -7.609 16.604 1.00 98.00 187 LEU A CA 1
ATOM 1439 C C . LEU A 1 187 ? -4.407 -9.066 17.075 1.00 98.00 187 LEU A C 1
ATOM 1441 O O . LEU A 1 187 ? -3.389 -9.740 16.935 1.00 98.00 187 LEU A O 1
ATOM 1445 N N . ALA A 1 188 ? -5.532 -9.573 17.584 1.00 97.50 188 ALA A N 1
ATOM 1446 C CA . ALA A 1 188 ? -5.641 -10.958 18.027 1.00 97.50 188 ALA A CA 1
ATOM 1447 C C . ALA A 1 188 ? -5.498 -11.961 16.869 1.00 97.50 188 ALA A C 1
ATOM 1449 O O . ALA A 1 188 ? -4.871 -13.006 17.033 1.00 97.50 188 ALA A O 1
ATOM 1450 N N . ASP A 1 189 ? -6.061 -11.671 15.696 1.00 97.12 189 ASP A N 1
ATOM 1451 C CA . ASP A 1 189 ? -5.937 -12.524 14.511 1.00 97.12 189 ASP A CA 1
ATOM 1452 C C . ASP A 1 189 ? -4.504 -12.541 13.970 1.00 97.12 189 ASP A C 1
ATOM 1454 O O . ASP A 1 189 ? -3.989 -13.615 13.661 1.00 97.12 189 ASP A O 1
ATOM 1458 N N . VAL A 1 190 ? -3.839 -11.383 13.918 1.00 96.56 190 VAL A N 1
ATOM 1459 C CA . VAL A 1 190 ? -2.425 -11.272 13.528 1.00 96.56 190 VAL A CA 1
ATOM 1460 C C . VAL A 1 190 ? -1.527 -12.008 14.517 1.00 96.56 190 VAL A C 1
ATOM 1462 O O . VAL A 1 190 ? -0.699 -12.808 14.095 1.00 96.56 190 VAL A O 1
ATOM 1465 N N . ALA A 1 191 ? -1.724 -11.821 15.824 1.00 94.00 191 ALA A N 1
ATOM 1466 C CA . ALA A 1 191 ? -0.922 -12.492 16.847 1.00 94.00 191 ALA A CA 1
ATOM 1467 C C . ALA A 1 191 ? -1.099 -14.023 16.844 1.00 94.00 191 ALA A C 1
ATOM 1469 O O . ALA A 1 191 ? -0.194 -14.759 17.246 1.00 94.00 191 ALA A O 1
ATOM 1470 N N . ARG A 1 192 ? -2.266 -14.513 16.398 1.00 93.38 192 ARG A N 1
ATOM 1471 C CA . ARG A 1 192 ? -2.534 -15.945 16.194 1.00 93.38 192 ARG A CA 1
ATOM 1472 C C . ARG A 1 192 ? -1.968 -16.479 14.884 1.00 93.38 192 ARG A C 1
ATOM 1474 O O . ARG A 1 192 ? -1.758 -17.688 14.787 1.00 93.38 192 ARG A O 1
ATOM 1481 N N . HIS A 1 193 ? -1.727 -15.620 13.894 1.00 90.38 193 HIS A N 1
ATOM 1482 C CA . HIS A 1 193 ? -1.090 -16.030 12.650 1.00 90.38 193 HIS A CA 1
ATOM 1483 C C . HIS A 1 193 ? 0.347 -16.454 12.935 1.00 90.38 193 HIS A C 1
ATOM 1485 O O . HIS A 1 193 ? 1.182 -15.683 13.412 1.00 90.38 193 HIS A O 1
ATOM 1491 N N . ARG A 1 194 ? 0.626 -17.719 12.640 1.00 85.31 194 ARG A N 1
ATOM 1492 C CA . ARG A 1 194 ? 1.960 -18.287 12.717 1.00 85.31 194 ARG A CA 1
ATOM 1493 C C . ARG A 1 194 ? 2.145 -19.189 11.520 1.00 85.31 194 ARG A C 1
ATOM 1495 O O . ARG A 1 194 ? 1.380 -20.133 11.337 1.00 85.31 194 ARG A O 1
ATOM 1502 N N . ASP A 1 195 ? 3.186 -18.930 10.754 1.00 79.62 195 ASP A N 1
ATOM 1503 C CA . ASP A 1 195 ? 3.603 -19.825 9.689 1.00 79.62 195 ASP A CA 1
ATOM 1504 C C . ASP A 1 195 ? 5.115 -20.068 9.737 1.00 79.62 195 ASP A C 1
ATOM 1506 O O . ASP A 1 195 ? 5.854 -19.439 10.501 1.00 79.62 195 ASP A O 1
ATOM 1510 N N . ALA A 1 196 ? 5.556 -21.066 8.972 1.00 76.81 196 ALA A N 1
ATOM 1511 C CA . ALA A 1 196 ? 6.948 -21.495 8.942 1.00 76.81 196 ALA A CA 1
ATOM 1512 C C . ALA A 1 196 ? 7.877 -20.498 8.226 1.00 76.81 196 ALA A C 1
ATOM 1514 O O . ALA A 1 196 ? 9.089 -20.603 8.381 1.00 76.81 196 ALA A O 1
ATOM 1515 N N . LEU A 1 197 ? 7.329 -19.563 7.442 1.00 76.44 197 LEU A N 1
ATOM 1516 C CA . LEU A 1 197 ? 8.092 -18.634 6.604 1.00 76.44 197 LEU A CA 1
ATOM 1517 C C . LEU A 1 197 ? 8.302 -17.276 7.284 1.00 76.44 197 LEU A C 1
ATOM 1519 O O . LEU A 1 197 ? 9.335 -16.653 7.073 1.00 76.44 197 LEU A O 1
ATOM 1523 N N . THR A 1 198 ? 7.344 -16.816 8.089 1.00 75.50 198 THR A N 1
ATOM 1524 C CA . THR A 1 198 ? 7.331 -15.472 8.685 1.00 75.50 198 THR A CA 1
ATOM 1525 C C . THR A 1 198 ? 7.393 -15.492 10.208 1.00 75.50 198 THR A C 1
ATOM 1527 O O . THR A 1 198 ? 7.555 -14.446 10.832 1.00 75.50 198 THR A O 1
ATOM 1530 N N . GLY A 1 199 ? 7.218 -16.657 10.837 1.00 83.44 199 GLY A N 1
ATOM 1531 C CA . GLY A 1 199 ? 7.141 -16.767 12.290 1.00 83.44 199 GLY A CA 1
ATOM 1532 C C . GLY A 1 199 ? 5.873 -16.116 12.850 1.00 83.44 199 GLY A C 1
ATOM 1533 O O . GLY A 1 199 ? 4.786 -16.280 12.296 1.00 83.44 199 GLY A O 1
ATOM 1534 N N . ARG A 1 200 ? 5.998 -15.422 13.989 1.00 88.25 200 ARG A N 1
ATOM 1535 C CA . ARG A 1 200 ? 4.892 -14.654 14.585 1.00 88.25 200 ARG A CA 1
ATOM 1536 C C . ARG A 1 200 ? 4.883 -13.244 14.015 1.00 88.25 200 ARG A C 1
ATOM 1538 O O . ARG A 1 200 ? 5.898 -12.557 14.080 1.00 88.25 200 ARG A O 1
ATOM 1545 N N . LEU A 1 201 ? 3.723 -12.818 13.535 1.00 93.94 201 LEU A N 1
ATOM 1546 C CA . LEU A 1 201 ? 3.511 -11.454 13.072 1.00 93.94 201 LEU A CA 1
ATOM 1547 C C . LEU A 1 201 ? 2.959 -10.582 14.201 1.00 93.94 201 LEU A C 1
ATOM 1549 O O . LEU A 1 201 ? 2.251 -11.054 15.092 1.00 93.94 201 LEU A O 1
ATOM 1553 N N . ALA A 1 202 ? 3.278 -9.296 14.140 1.00 95.88 202 ALA A N 1
ATOM 1554 C CA . ALA A 1 202 ? 2.692 -8.261 14.973 1.00 95.88 202 ALA A CA 1
ATOM 1555 C C . ALA A 1 202 ? 2.414 -7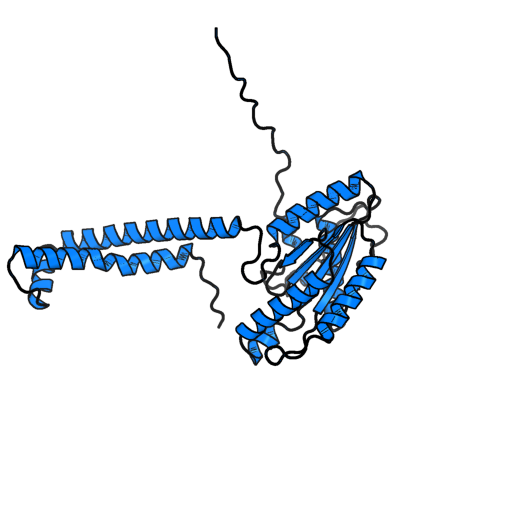.035 14.102 1.00 95.88 202 ALA A C 1
ATOM 1557 O O . ALA A 1 202 ? 3.107 -6.797 13.111 1.00 95.88 202 ALA A O 1
ATOM 1558 N N . VAL A 1 203 ? 1.369 -6.291 14.451 1.00 97.88 203 VAL A N 1
ATOM 1559 C CA . VAL A 1 203 ? 1.038 -5.024 13.801 1.00 97.88 203 VAL A CA 1
ATOM 1560 C C . VAL A 1 203 ? 0.763 -3.966 14.855 1.00 97.88 203 VAL A C 1
ATOM 1562 O O . VAL A 1 203 ? 0.203 -4.256 15.916 1.00 97.88 203 VAL A O 1
ATOM 1565 N N . SER A 1 204 ? 1.094 -2.729 14.519 1.00 98.44 204 SER A N 1
ATOM 1566 C CA . SER A 1 204 ? 0.674 -1.544 15.257 1.00 98.44 204 SER A CA 1
ATOM 1567 C C . SER A 1 204 ? -0.462 -0.853 14.511 1.00 98.44 204 SER A C 1
ATOM 1569 O O . SER A 1 204 ? -0.498 -0.868 13.281 1.00 98.44 204 SER A O 1
ATOM 1571 N N . ILE A 1 205 ? -1.415 -0.268 15.244 1.00 98.50 205 ILE A N 1
ATOM 1572 C CA . ILE A 1 205 ? -2.622 0.336 14.669 1.00 98.50 205 ILE A CA 1
ATOM 1573 C C . ILE A 1 205 ? -2.873 1.731 15.253 1.00 98.50 205 ILE A C 1
ATOM 1575 O O . ILE A 1 205 ? -2.982 1.904 16.464 1.00 98.50 205 ILE A O 1
ATOM 1579 N N . GLY A 1 206 ? -3.035 2.727 14.392 1.00 97.88 206 GLY A N 1
ATOM 1580 C CA . GLY A 1 206 ? -3.533 4.054 14.742 1.00 97.88 206 GLY A CA 1
ATOM 1581 C C . GLY A 1 206 ? -4.970 4.240 14.279 1.00 97.88 206 GLY A C 1
ATOM 1582 O O . GLY A 1 206 ? -5.310 3.848 13.167 1.00 97.88 206 GLY A O 1
ATOM 1583 N N . ILE A 1 207 ? -5.825 4.813 15.123 1.00 97.50 207 ILE A N 1
ATOM 1584 C CA . ILE A 1 207 ? -7.257 4.988 14.849 1.00 97.50 207 ILE A CA 1
ATOM 1585 C C . ILE A 1 207 ? -7.609 6.466 14.894 1.00 97.50 207 ILE A C 1
ATOM 1587 O O . ILE A 1 207 ? -7.220 7.160 15.828 1.00 97.50 207 ILE A O 1
ATOM 1591 N N . SER A 1 208 ? -8.415 6.925 13.944 1.00 95.50 208 SER A N 1
ATOM 1592 C CA . SER A 1 208 ? -9.020 8.257 13.964 1.00 95.50 208 SER A CA 1
ATOM 1593 C C . SER A 1 208 ? -10.488 8.176 13.565 1.00 95.50 208 SER A C 1
ATOM 1595 O O . SER A 1 208 ? -10.873 7.318 12.769 1.00 95.50 208 SER A O 1
ATOM 1597 N N . GLU A 1 209 ? -11.304 9.053 14.142 1.00 93.88 209 GLU A N 1
ATOM 1598 C CA . GLU A 1 209 ? -12.722 9.200 13.826 1.00 93.88 209 GLU A CA 1
ATOM 1599 C C . GLU A 1 209 ? -12.999 10.638 13.387 1.00 93.88 209 GLU A C 1
ATOM 1601 O O . GLU A 1 209 ? -12.645 11.597 14.071 1.00 93.88 209 GLU A O 1
ATOM 1606 N N . LEU A 1 210 ? -13.696 10.768 12.266 1.00 90.19 210 LEU A N 1
ATOM 1607 C CA . LEU A 1 210 ? -14.312 11.989 11.789 1.00 90.19 210 LEU A CA 1
ATOM 1608 C C . LEU A 1 210 ? -15.812 11.967 12.105 1.00 90.19 210 LEU A C 1
ATOM 1610 O O . LEU A 1 210 ? -16.527 11.014 11.778 1.00 90.19 210 LEU A O 1
ATOM 1614 N N . ARG A 1 211 ? -16.304 13.067 12.678 1.00 86.06 211 ARG A N 1
ATOM 1615 C CA . ARG A 1 211 ? -17.738 13.334 12.855 1.00 86.06 211 ARG A CA 1
ATOM 1616 C C . ARG A 1 211 ? -18.138 14.562 12.051 1.00 86.06 211 ARG A C 1
ATOM 1618 O O . ARG A 1 211 ? -17.322 15.438 11.787 1.00 86.06 211 ARG A O 1
ATOM 1625 N N . ALA A 1 212 ? -19.418 14.687 11.711 1.00 77.75 212 ALA A N 1
ATOM 1626 C CA . ALA A 1 212 ? -19.904 15.894 11.037 1.00 77.75 212 ALA A CA 1
ATOM 1627 C C . ALA A 1 212 ? -19.714 17.177 11.870 1.00 77.75 212 ALA A C 1
ATOM 1629 O O . ALA A 1 212 ? -19.633 18.261 11.308 1.00 77.75 212 ALA A O 1
ATOM 1630 N N . THR A 1 213 ? -19.611 17.050 13.195 1.00 72.38 213 THR A N 1
ATOM 1631 C CA . THR A 1 213 ? -19.398 18.164 14.130 1.00 72.38 213 THR A CA 1
ATOM 1632 C C . THR A 1 213 ? -17.929 18.544 14.320 1.00 72.38 213 THR A C 1
ATOM 1634 O O . THR A 1 213 ? -17.648 19.490 15.045 1.00 72.38 213 THR A O 1
ATOM 1637 N N . THR A 1 214 ? -16.985 17.792 13.750 1.00 70.62 214 THR A N 1
ATOM 1638 C CA . THR A 1 214 ? -15.552 18.101 13.853 1.00 70.62 214 THR A CA 1
ATOM 1639 C C . THR A 1 214 ? -15.096 18.898 12.636 1.00 70.62 214 THR A C 1
ATOM 1641 O O . THR A 1 214 ? -15.378 18.490 11.511 1.00 70.62 214 THR A O 1
ATOM 1644 N N . ASP A 1 215 ? -14.305 19.956 12.842 1.00 71.62 215 ASP A N 1
ATOM 1645 C CA . ASP A 1 215 ? -13.684 20.756 11.764 1.00 71.62 215 ASP A CA 1
ATOM 1646 C C . ASP A 1 215 ? -12.557 20.021 11.009 1.00 71.62 215 ASP A C 1
ATOM 1648 O O . ASP A 1 215 ? -11.845 20.585 10.177 1.00 71.62 215 ASP A O 1
ATOM 1652 N N . LEU A 1 216 ? -12.396 18.724 11.261 1.00 76.50 216 LEU A N 1
ATOM 1653 C CA . LEU A 1 216 ? -11.359 17.910 10.656 1.00 76.50 216 LEU A CA 1
ATOM 1654 C C . LEU A 1 216 ? -11.697 17.612 9.180 1.00 76.50 216 LEU A C 1
ATOM 1656 O O . LEU A 1 216 ? -12.822 17.262 8.809 1.00 76.50 216 LEU A O 1
ATOM 1660 N N . GLY A 1 217 ? -10.719 17.808 8.298 1.00 83.12 217 GLY A N 1
ATOM 1661 C CA . GLY A 1 217 ? -10.774 17.377 6.897 1.00 83.12 217 GLY A CA 1
ATOM 1662 C C . GLY A 1 217 ? -10.326 15.925 6.718 1.00 83.12 217 GLY A C 1
ATOM 1663 O O . GLY A 1 217 ? -9.894 15.281 7.673 1.00 83.12 217 GLY A O 1
ATOM 1664 N N . SER A 1 218 ? -10.364 15.435 5.476 1.00 87.50 218 SER A N 1
ATOM 1665 C CA . SER A 1 218 ? -9.792 14.131 5.099 1.00 87.50 218 SER A CA 1
ATOM 1666 C C . SER A 1 218 ? -8.337 13.994 5.554 1.00 87.50 218 SER A C 1
ATOM 1668 O O . SER A 1 218 ? -7.964 12.990 6.157 1.00 87.50 218 SER A O 1
ATOM 1670 N N . ASP A 1 219 ? -7.539 15.036 5.324 1.00 87.00 219 ASP A N 1
ATOM 1671 C CA . ASP A 1 219 ? -6.099 15.021 5.586 1.00 87.00 219 ASP A CA 1
ATOM 1672 C C . ASP A 1 219 ? -5.816 15.048 7.090 1.00 87.00 219 ASP A C 1
ATOM 1674 O O . ASP A 1 219 ? -4.980 14.298 7.585 1.00 87.00 219 ASP A O 1
ATOM 1678 N N . GLY A 1 220 ? -6.586 15.844 7.838 1.00 89.00 220 GLY A N 1
ATOM 1679 C CA . GLY A 1 220 ? -6.511 15.875 9.297 1.00 89.00 220 GLY A CA 1
ATOM 1680 C C . GLY A 1 220 ? -6.901 14.538 9.929 1.00 89.00 220 GLY A C 1
ATOM 1681 O O . GLY A 1 220 ? -6.261 14.103 10.882 1.00 89.00 220 GLY A O 1
ATOM 1682 N N . MET A 1 221 ? -7.905 13.844 9.376 1.00 89.94 221 MET A N 1
ATOM 1683 C CA . MET A 1 221 ? -8.317 12.521 9.857 1.00 89.94 221 MET A CA 1
ATOM 1684 C C . MET A 1 221 ? -7.181 11.502 9.723 1.00 89.94 221 MET A C 1
ATOM 1686 O O . MET A 1 221 ? -6.928 10.740 10.657 1.00 89.94 221 MET A O 1
ATOM 1690 N N . LEU A 1 222 ? -6.483 11.512 8.588 1.00 91.88 222 LEU A N 1
ATOM 1691 C CA . LEU A 1 222 ? -5.368 10.606 8.317 1.00 91.88 222 LEU A CA 1
ATOM 1692 C C . LEU A 1 222 ? -4.128 10.954 9.138 1.00 91.88 222 LEU A C 1
ATOM 1694 O O . LEU A 1 222 ? -3.535 10.055 9.726 1.00 91.88 222 LEU A O 1
ATOM 1698 N N . ALA A 1 223 ? -3.788 12.240 9.251 1.00 91.38 223 ALA A N 1
ATOM 1699 C CA . ALA A 1 223 ? -2.690 12.698 10.100 1.00 91.38 223 ALA A CA 1
ATOM 1700 C C . ALA A 1 223 ? -2.916 12.323 11.575 1.00 91.38 223 ALA A C 1
ATOM 1702 O O . ALA A 1 223 ? -1.995 11.894 12.264 1.00 91.38 223 ALA A O 1
ATOM 1703 N N . ALA A 1 224 ? -4.159 12.413 12.054 1.00 92.88 224 ALA A N 1
ATOM 1704 C CA . ALA A 1 224 ? -4.515 12.001 13.406 1.00 92.88 224 ALA A CA 1
ATOM 1705 C C . ALA A 1 224 ? -4.355 10.481 13.618 1.00 92.88 224 ALA A C 1
ATOM 1707 O O . ALA A 1 224 ? -3.860 10.057 14.666 1.00 92.88 224 ALA A O 1
ATOM 1708 N N . ALA A 1 225 ? -4.731 9.657 12.630 1.00 95.06 225 ALA A N 1
ATOM 1709 C CA . ALA A 1 225 ? -4.520 8.209 12.694 1.00 95.06 225 ALA A CA 1
ATOM 1710 C C . ALA A 1 225 ? -3.032 7.844 12.648 1.00 95.06 225 ALA A C 1
ATOM 1712 O O . ALA A 1 225 ? -2.603 6.985 13.415 1.00 95.06 225 ALA A O 1
ATOM 1713 N N . ASP A 1 226 ? -2.241 8.519 11.816 1.00 93.44 226 ASP A N 1
ATOM 1714 C CA . ASP A 1 226 ? -0.790 8.329 11.745 1.00 93.44 226 ASP A CA 1
ATOM 1715 C C . ASP A 1 226 ? -0.102 8.692 13.072 1.00 93.44 226 ASP A C 1
ATOM 1717 O O . ASP A 1 226 ? 0.640 7.892 13.642 1.00 93.44 226 ASP A O 1
ATOM 1721 N N . ALA A 1 227 ? -0.455 9.835 13.668 1.00 94.31 227 ALA A N 1
ATOM 1722 C CA . ALA A 1 227 ? 0.047 10.218 14.987 1.00 94.31 227 ALA A CA 1
ATOM 1723 C C . ALA A 1 227 ? -0.318 9.190 16.076 1.00 94.31 227 ALA A C 1
ATOM 1725 O O . ALA A 1 227 ? 0.471 8.917 16.985 1.00 94.31 227 ALA A O 1
ATOM 1726 N N . ALA A 1 228 ? -1.508 8.586 15.999 1.00 96.00 228 ALA A N 1
ATOM 1727 C CA . ALA A 1 228 ? -1.894 7.501 16.894 1.00 96.00 228 ALA A CA 1
ATOM 1728 C C . ALA A 1 228 ? -1.075 6.222 16.640 1.00 96.00 228 ALA A C 1
ATOM 1730 O O . ALA A 1 228 ? -0.617 5.595 17.596 1.00 96.00 228 ALA A O 1
ATOM 1731 N N . LEU A 1 229 ? -0.828 5.862 15.379 1.00 96.50 229 LEU A N 1
ATOM 1732 C CA . LEU A 1 229 ? 0.013 4.722 15.008 1.00 96.50 229 LEU A CA 1
ATOM 1733 C C . LEU A 1 229 ? 1.439 4.895 15.540 1.00 96.50 229 LEU A C 1
ATOM 1735 O O . LEU A 1 229 ? 1.999 3.969 16.131 1.00 96.50 229 LEU A O 1
ATOM 1739 N N . TYR A 1 230 ? 1.995 6.100 15.409 1.00 93.81 230 TYR A N 1
ATOM 1740 C CA . TYR A 1 230 ? 3.292 6.442 15.977 1.00 93.81 230 TYR A CA 1
ATOM 1741 C C . TYR A 1 230 ? 3.325 6.209 17.493 1.00 93.81 230 TYR A C 1
ATOM 1743 O O . TYR A 1 230 ? 4.238 5.551 17.990 1.00 93.81 230 TYR A O 1
ATOM 1751 N N . ARG A 1 231 ? 2.300 6.654 18.237 1.00 96.06 231 ARG A N 1
ATOM 1752 C CA . ARG A 1 231 ? 2.199 6.383 19.685 1.00 96.06 231 ARG A CA 1
ATOM 1753 C C . ARG A 1 231 ? 2.144 4.885 19.996 1.00 96.06 231 ARG A C 1
ATOM 1755 O O . ARG A 1 231 ? 2.772 4.444 20.956 1.00 96.06 231 ARG A O 1
ATOM 1762 N N . ALA A 1 232 ? 1.427 4.097 19.194 1.00 95.25 232 ALA A N 1
ATOM 1763 C CA . ALA A 1 232 ? 1.371 2.646 19.362 1.00 95.25 232 ALA A CA 1
ATOM 1764 C C . ALA A 1 232 ? 2.756 1.995 19.183 1.00 95.25 232 ALA A C 1
ATOM 1766 O O . ALA A 1 232 ? 3.162 1.181 20.019 1.00 95.25 232 ALA A O 1
ATOM 1767 N N . LYS A 1 233 ? 3.508 2.407 18.153 1.00 93.94 233 LYS A N 1
ATOM 1768 C CA . LYS A 1 233 ? 4.886 1.953 17.911 1.00 93.94 233 LYS A CA 1
ATOM 1769 C C . LYS A 1 233 ? 5.844 2.389 19.016 1.00 93.94 233 LYS A C 1
ATOM 1771 O O . LYS A 1 233 ? 6.566 1.553 19.554 1.00 93.94 233 LYS A O 1
ATOM 1776 N N . ALA A 1 234 ? 5.810 3.665 19.401 1.00 93.25 234 ALA A N 1
ATOM 1777 C CA . ALA A 1 234 ? 6.668 4.230 20.442 1.00 93.25 234 ALA A CA 1
ATOM 1778 C C . ALA A 1 234 ? 6.474 3.541 21.802 1.00 93.25 234 ALA A C 1
ATOM 1780 O O . ALA A 1 234 ? 7.418 3.404 22.574 1.00 93.25 234 ALA A O 1
ATOM 1781 N N . ALA A 1 235 ? 5.270 3.040 22.079 1.00 93.69 235 ALA A N 1
ATOM 1782 C CA . ALA A 1 235 ? 4.990 2.306 23.304 1.00 93.69 235 ALA A CA 1
ATOM 1783 C C . ALA A 1 235 ? 5.474 0.833 23.272 1.00 93.69 235 ALA A C 1
ATOM 1785 O O . ALA A 1 235 ? 5.308 0.116 24.262 1.00 93.69 235 ALA A O 1
ATOM 1786 N N . GLY A 1 236 ? 6.067 0.365 22.167 1.00 92.06 236 GLY A N 1
ATOM 1787 C CA . GLY A 1 236 ? 6.630 -0.983 22.005 1.00 92.06 236 GLY A CA 1
ATOM 1788 C C . GLY A 1 236 ? 5.927 -1.858 20.961 1.00 92.06 236 GLY A C 1
ATOM 1789 O O . GLY A 1 236 ? 6.182 -3.059 20.919 1.00 92.06 236 GLY A O 1
ATOM 1790 N N . GLY A 1 237 ? 5.034 -1.286 20.150 1.00 94.56 237 GLY A N 1
ATOM 1791 C CA . GLY A 1 237 ? 4.340 -1.979 19.061 1.00 94.56 237 GLY A CA 1
ATOM 1792 C C . GLY A 1 237 ? 3.306 -3.017 19.509 1.00 94.56 237 GLY A C 1
ATOM 1793 O O . GLY A 1 237 ? 2.970 -3.112 20.700 1.00 94.56 237 GLY A O 1
ATOM 1794 N N . GLY A 1 238 ? 2.765 -3.765 18.544 1.00 96.00 238 GLY A N 1
ATOM 1795 C CA . GLY A 1 238 ? 1.818 -4.861 18.756 1.00 96.00 238 GLY A CA 1
ATOM 1796 C C . GLY A 1 238 ? 0.481 -4.433 19.361 1.00 96.00 238 GLY A C 1
ATOM 1797 O O . GLY A 1 238 ? -0.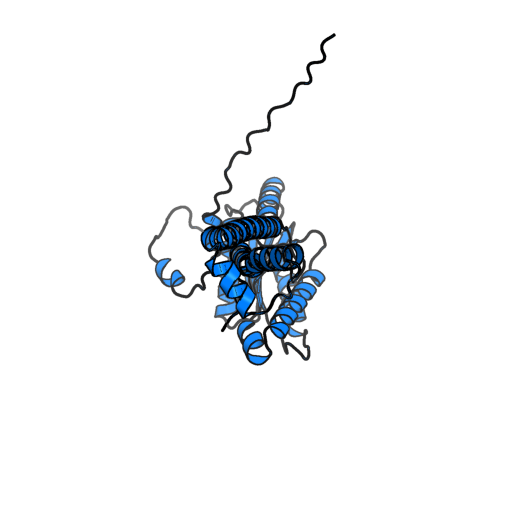128 -5.201 20.106 1.00 96.00 238 GLY A O 1
ATOM 1798 N N . ARG A 1 239 ? 0.054 -3.185 19.136 1.00 97.88 239 ARG A N 1
ATOM 1799 C CA . ARG A 1 239 ? -1.110 -2.592 19.812 1.00 97.88 239 ARG A CA 1
ATOM 1800 C C . ARG A 1 239 ? -1.817 -1.537 18.977 1.00 97.88 239 ARG A C 1
ATOM 1802 O O . ARG A 1 239 ? -1.286 -1.055 17.981 1.00 97.88 239 ARG A O 1
ATOM 1809 N N . ALA A 1 240 ? -2.995 -1.136 19.446 1.00 97.69 240 ALA A N 1
ATOM 1810 C CA . ALA A 1 240 ? -3.757 -0.034 18.883 1.00 97.69 240 ALA A CA 1
ATOM 1811 C C . ALA A 1 240 ? -3.701 1.209 19.782 1.00 97.69 240 ALA A C 1
ATOM 1813 O O . ALA A 1 240 ? -3.676 1.091 21.007 1.00 97.69 240 ALA A O 1
ATOM 1814 N N . ALA A 1 241 ? -3.763 2.392 19.178 1.00 97.06 241 ALA A N 1
ATOM 1815 C CA . ALA A 1 241 ? -3.978 3.660 19.866 1.00 97.06 241 ALA A CA 1
ATOM 1816 C C . ALA A 1 241 ? -5.028 4.498 19.124 1.00 97.06 241 ALA A C 1
ATOM 1818 O O . ALA A 1 241 ? -5.148 4.428 17.901 1.00 97.06 241 ALA A O 1
ATOM 1819 N N . ILE A 1 242 ? -5.793 5.294 19.872 1.00 95.62 242 ILE A N 1
ATOM 1820 C CA . ILE A 1 242 ? -6.815 6.191 19.325 1.00 95.62 242 ILE A CA 1
ATOM 1821 C C . ILE A 1 242 ? -6.258 7.619 19.277 1.00 95.62 242 ILE A C 1
ATOM 1823 O O . ILE A 1 242 ? -5.498 8.051 20.150 1.00 95.62 242 ILE A O 1
ATOM 1827 N N . ALA A 1 243 ? -6.608 8.353 18.228 1.00 92.00 243 ALA A N 1
ATOM 1828 C CA . ALA A 1 243 ? -6.437 9.787 18.159 1.00 92.00 243 ALA A CA 1
ATOM 1829 C C . ALA A 1 243 ? -7.419 10.449 19.123 1.00 92.00 243 ALA A C 1
ATOM 1831 O O . ALA A 1 243 ? -8.634 10.371 18.947 1.00 92.00 243 ALA A O 1
ATOM 1832 N N . HIS A 1 244 ? -6.891 11.092 20.156 1.00 75.94 244 HIS A N 1
ATOM 1833 C CA . HIS A 1 244 ? -7.701 11.975 20.973 1.00 75.94 244 HIS A CA 1
ATOM 1834 C C . HIS A 1 244 ? -7.853 13.292 20.208 1.00 75.94 244 HIS A C 1
ATOM 1836 O O . HIS A 1 244 ? -6.837 13.831 19.767 1.00 75.94 244 HIS A O 1
ATOM 1842 N N . PRO A 1 245 ? -9.079 13.798 20.000 1.00 55.88 245 PRO A N 1
ATOM 1843 C CA . PRO A 1 245 ? -9.239 15.158 19.522 1.00 55.88 245 PRO A CA 1
ATOM 1844 C C . PRO A 1 245 ? -8.629 16.066 20.587 1.00 55.88 245 PRO A C 1
ATOM 1846 O O . PRO A 1 245 ? -9.106 16.089 21.723 1.00 55.88 245 PRO A O 1
ATOM 1849 N N . GLU A 1 246 ? -7.546 16.766 20.259 1.00 44.97 246 GLU A N 1
ATOM 1850 C CA . GLU A 1 246 ? -7.088 17.845 21.123 1.00 44.97 246 GLU A CA 1
ATOM 1851 C C . GLU A 1 246 ? -8.218 18.873 21.202 1.00 44.97 246 GLU A C 1
ATOM 1853 O O . GLU A 1 246 ? -8.701 19.392 20.191 1.00 44.97 246 GLU A O 1
ATOM 1858 N N . ALA A 1 247 ? -8.704 19.105 22.420 1.00 35.56 247 ALA A N 1
ATOM 1859 C CA . ALA A 1 247 ? -9.646 20.165 22.701 1.00 35.56 247 ALA A CA 1
ATOM 1860 C C . ALA A 1 247 ? -8.933 21.505 22.469 1.00 35.56 247 ALA A C 1
ATOM 1862 O O . ALA A 1 247 ? -8.213 21.984 23.334 1.00 35.56 247 ALA A O 1
ATOM 1863 N N . GLY A 1 248 ? -9.149 22.094 21.292 1.00 33.62 248 GLY A N 1
ATOM 1864 C CA . GLY A 1 248 ? -8.840 23.490 21.001 1.00 33.62 248 GLY A CA 1
ATOM 1865 C C . GLY A 1 248 ? -7.410 23.776 20.544 1.00 33.62 248 GLY A C 1
ATOM 1866 O O . GLY A 1 248 ? -6.553 24.110 21.348 1.00 33.62 248 GLY A O 1
ATOM 1867 N N . VAL A 1 249 ? -7.223 23.849 19.225 1.00 34.97 249 VAL A N 1
ATOM 1868 C CA . VAL A 1 249 ? -6.392 24.906 18.625 1.00 34.97 249 VAL A CA 1
ATOM 1869 C C . VAL A 1 249 ? -7.186 25.524 17.478 1.00 34.97 249 VAL A C 1
ATOM 1871 O O . VAL A 1 249 ? -6.989 25.237 16.299 1.00 34.97 249 VAL A O 1
ATOM 1874 N N . ALA A 1 250 ? -8.138 26.380 17.844 1.00 36.53 250 ALA A N 1
ATOM 1875 C CA . ALA A 1 250 ? -8.543 27.463 16.967 1.00 36.53 250 ALA A CA 1
ATOM 1876 C C . ALA A 1 250 ? -7.399 28.487 16.983 1.00 36.53 250 ALA A C 1
ATOM 1878 O O . ALA A 1 250 ? -7.132 29.094 18.013 1.00 36.53 250 ALA A O 1
ATOM 1879 N N . GLY A 1 251 ? -6.707 28.641 15.854 1.00 34.56 251 GLY A N 1
ATOM 1880 C CA . GLY A 1 251 ? -5.802 29.762 15.607 1.00 34.56 251 GLY A CA 1
ATOM 1881 C C . GLY A 1 251 ? -4.536 29.806 16.465 1.00 34.56 251 GLY A C 1
ATOM 1882 O O . GLY A 1 251 ? -4.440 30.583 17.403 1.00 34.56 251 GLY A O 1
ATOM 1883 N N . SER A 1 252 ? -3.511 29.052 16.087 1.00 29.53 252 SER A N 1
ATOM 1884 C CA . SER A 1 252 ? -2.128 29.552 16.072 1.00 29.53 252 SER A CA 1
ATOM 1885 C C . SER A 1 252 ? -1.213 28.481 15.500 1.00 29.53 252 SER A C 1
ATOM 1887 O O . SER A 1 252 ? -1.200 27.335 15.931 1.00 29.53 252 SER A O 1
ATOM 1889 N N . THR A 1 253 ? -0.443 28.868 14.494 1.00 36.19 253 THR A N 1
ATOM 1890 C CA . THR A 1 253 ? 0.768 28.166 14.091 1.00 36.19 253 THR A CA 1
ATOM 1891 C C . THR A 1 253 ? 1.815 28.367 15.190 1.00 36.19 253 THR A C 1
ATOM 1893 O O . THR A 1 253 ? 2.094 29.521 15.518 1.00 36.19 253 THR A O 1
ATOM 1896 N N . PRO A 1 254 ? 2.501 27.318 15.670 1.00 31.59 254 PRO A N 1
ATOM 1897 C CA . PRO A 1 254 ? 3.873 27.458 16.123 1.00 31.59 254 PRO A CA 1
ATOM 1898 C C . PRO A 1 254 ? 4.760 26.740 15.109 1.00 31.59 254 PRO A C 1
ATOM 1900 O O . PRO A 1 254 ? 4.899 25.519 15.100 1.00 31.59 254 PRO A O 1
ATOM 1903 N N . ALA A 1 255 ? 5.356 27.526 14.217 1.00 35.19 255 ALA A N 1
ATOM 1904 C CA . ALA A 1 255 ? 6.282 27.080 13.182 1.00 35.19 255 ALA A CA 1
ATOM 1905 C C . ALA A 1 255 ? 7.677 26.706 13.737 1.00 35.19 255 ALA A C 1
ATOM 1907 O O . ALA A 1 255 ? 8.673 26.952 13.066 1.00 35.19 255 ALA A O 1
ATOM 1908 N N . ALA A 1 256 ? 7.776 26.148 14.950 1.00 30.39 256 ALA A N 1
ATOM 1909 C CA . ALA A 1 256 ? 9.064 26.009 15.639 1.00 30.39 256 ALA A CA 1
ATOM 1910 C C . ALA A 1 256 ? 9.501 24.569 15.971 1.00 30.39 256 ALA A C 1
ATOM 1912 O O . ALA A 1 256 ? 10.696 24.316 15.919 1.00 30.39 256 ALA A O 1
ATOM 1913 N N . ASP A 1 257 ? 8.597 23.602 16.177 1.00 28.55 257 ASP A N 1
ATOM 1914 C CA . ASP A 1 257 ? 9.010 22.261 16.660 1.00 28.55 257 ASP A CA 1
ATOM 1915 C C . ASP A 1 257 ? 8.843 21.118 15.639 1.00 28.55 257 ASP A C 1
ATOM 1917 O O . ASP A 1 257 ? 9.111 19.953 15.925 1.00 28.55 257 ASP A O 1
ATOM 1921 N N . VAL A 1 258 ? 8.457 21.429 14.396 1.00 38.12 258 VAL A N 1
ATOM 1922 C CA . VAL A 1 258 ? 8.318 20.423 13.317 1.00 38.12 258 VAL A CA 1
ATOM 1923 C C . VAL A 1 258 ? 9.680 20.022 12.713 1.00 38.12 258 VAL A C 1
ATOM 1925 O O . VAL A 1 258 ? 9.765 19.052 11.957 1.00 38.12 258 VAL A O 1
ATOM 1928 N N . ALA A 1 259 ? 10.759 20.736 13.052 1.00 27.81 259 ALA A N 1
ATOM 1929 C CA . ALA A 1 259 ? 12.084 20.537 12.463 1.00 27.81 259 ALA A CA 1
ATOM 1930 C C . ALA A 1 259 ? 12.780 19.243 12.931 1.00 27.81 259 ALA A C 1
ATOM 1932 O O . ALA A 1 259 ? 13.410 18.574 12.114 1.00 27.81 259 ALA A O 1
ATOM 1933 N N . ASP A 1 260 ? 12.596 18.817 14.185 1.00 27.62 260 ASP A N 1
ATOM 1934 C CA . ASP A 1 260 ? 13.271 17.613 14.707 1.00 27.62 260 ASP A CA 1
ATOM 1935 C C . ASP A 1 260 ? 12.574 16.302 14.309 1.00 27.62 260 ASP A C 1
ATOM 1937 O O . ASP A 1 260 ? 13.217 15.265 14.132 1.00 27.62 260 ASP A O 1
ATOM 1941 N N . ALA A 1 261 ? 11.266 16.338 14.036 1.00 32.53 261 ALA A N 1
ATOM 1942 C CA . ALA A 1 261 ? 10.523 15.175 13.543 1.00 32.53 261 ALA A CA 1
ATOM 1943 C C . ALA A 1 261 ? 10.852 14.818 12.079 1.00 32.53 261 ALA A C 1
ATOM 1945 O O . ALA A 1 261 ? 10.402 13.788 11.573 1.00 32.53 261 ALA A O 1
ATOM 1946 N N . ALA A 1 262 ? 11.573 15.674 11.349 1.00 31.06 262 ALA A N 1
ATOM 1947 C CA . ALA A 1 262 ? 11.962 15.437 9.959 1.00 31.06 262 ALA A CA 1
ATOM 1948 C C . ALA A 1 262 ? 13.238 14.585 9.826 1.00 31.06 262 ALA A C 1
ATOM 1950 O O . ALA A 1 262 ? 13.461 13.989 8.775 1.00 31.06 262 ALA A O 1
ATOM 1951 N N . TYR A 1 263 ? 14.052 14.478 10.882 1.00 29.94 263 TYR A N 1
ATOM 1952 C CA . TYR A 1 263 ? 15.406 13.925 10.780 1.00 29.94 263 TYR A CA 1
ATOM 1953 C C . TYR A 1 263 ? 15.473 12.384 10.758 1.00 29.94 263 TYR A C 1
ATOM 1955 O O . TYR A 1 263 ? 16.465 11.816 10.309 1.00 29.94 263 TYR A O 1
ATOM 1963 N N . LEU A 1 264 ? 14.409 11.685 11.180 1.00 32.47 264 LEU A N 1
ATOM 1964 C CA . LEU A 1 264 ? 14.355 10.210 11.203 1.00 32.47 264 LEU A CA 1
ATOM 1965 C C . LEU A 1 264 ? 13.350 9.595 10.211 1.00 32.47 264 LEU A C 1
ATOM 1967 O O . LEU A 1 264 ? 13.160 8.378 10.201 1.00 32.47 264 LEU A O 1
ATOM 1971 N N . ARG A 1 265 ? 12.718 10.408 9.352 1.00 38.69 265 ARG A N 1
ATOM 1972 C CA . ARG A 1 265 ? 11.797 9.926 8.311 1.00 38.69 265 ARG A CA 1
ATOM 1973 C C . ARG A 1 265 ? 12.586 9.311 7.155 1.00 38.69 265 ARG A C 1
ATOM 1975 O O . ARG A 1 265 ? 13.367 9.986 6.489 1.00 38.69 265 ARG A O 1
ATOM 1982 N N . GLY A 1 266 ? 12.359 8.027 6.881 1.00 31.52 266 GLY A N 1
ATOM 1983 C CA . GLY A 1 266 ? 12.704 7.470 5.575 1.00 31.52 266 GLY A CA 1
ATOM 1984 C C . GLY A 1 266 ? 11.899 8.200 4.487 1.00 31.52 266 GLY A C 1
ATOM 1985 O O . GLY A 1 266 ? 10.761 8.587 4.746 1.00 31.52 266 GLY A O 1
ATOM 1986 N N . PRO A 1 267 ? 12.440 8.388 3.271 1.00 32.22 267 PRO A N 1
ATOM 1987 C CA . PRO A 1 267 ? 11.836 9.229 2.228 1.00 32.22 267 PRO A CA 1
ATOM 1988 C C . PRO A 1 267 ? 10.440 8.787 1.738 1.00 32.22 267 PRO A C 1
ATOM 1990 O O . PRO A 1 267 ? 9.824 9.509 0.960 1.00 32.22 267 PRO A O 1
ATOM 1993 N N . ASP A 1 268 ? 9.929 7.642 2.204 1.00 39.81 268 ASP A N 1
ATOM 1994 C CA . ASP A 1 268 ? 8.661 7.045 1.772 1.00 39.81 268 ASP A CA 1
ATOM 1995 C C . ASP A 1 268 ? 7.520 7.149 2.817 1.00 39.81 268 ASP A C 1
ATOM 1997 O O . ASP A 1 268 ? 6.365 6.900 2.472 1.00 39.81 268 ASP A O 1
ATOM 2001 N N . SER A 1 269 ? 7.801 7.557 4.066 1.00 39.38 269 SER A N 1
ATOM 2002 C CA . SER A 1 269 ? 6.829 7.593 5.182 1.00 39.38 269 SER A CA 1
ATOM 2003 C C . SER A 1 269 ? 6.179 8.967 5.400 1.00 39.38 269 SER A C 1
ATOM 2005 O O . SER A 1 269 ? 5.670 9.262 6.482 1.00 39.38 269 SER A O 1
ATOM 2007 N N . ASP A 1 270 ? 6.270 9.873 4.424 1.00 39.84 270 ASP A N 1
ATOM 2008 C CA . ASP A 1 270 ? 5.788 11.238 4.606 1.00 39.84 270 ASP A CA 1
ATOM 2009 C C . ASP A 1 270 ? 4.277 11.329 4.337 1.00 39.84 270 ASP A C 1
ATOM 2011 O O . ASP A 1 270 ? 3.803 11.493 3.206 1.00 39.84 270 ASP A O 1
ATOM 2015 N N . TRP A 1 271 ? 3.491 11.197 5.406 1.00 44.38 271 TRP A N 1
ATOM 2016 C CA . TRP A 1 271 ? 2.054 11.482 5.406 1.00 44.38 271 TRP A CA 1
ATOM 2017 C C . TRP A 1 271 ? 1.766 12.989 5.301 1.00 44.38 271 TRP A C 1
ATOM 2019 O O . TRP A 1 271 ? 0.658 13.373 4.934 1.00 44.38 271 TRP A O 1
ATOM 2029 N N . SER A 1 272 ? 2.762 13.864 5.508 1.00 36.09 272 SER A N 1
ATOM 2030 C CA . SER A 1 272 ? 2.589 15.309 5.303 1.00 36.09 272 SER A CA 1
ATOM 2031 C C . SER A 1 272 ? 2.483 15.695 3.819 1.00 36.09 272 SER A C 1
ATOM 2033 O O . SER A 1 272 ? 1.836 16.689 3.484 1.00 36.09 272 SER A O 1
ATOM 2035 N N . ALA A 1 273 ? 2.976 14.847 2.907 1.00 37.28 273 ALA A N 1
ATOM 2036 C CA . ALA A 1 273 ? 2.851 15.020 1.457 1.00 37.28 273 ALA A CA 1
ATOM 2037 C C . ALA A 1 273 ? 1.407 14.893 0.924 1.00 37.28 273 ALA A C 1
ATOM 2039 O O . ALA A 1 273 ? 1.168 15.209 -0.243 1.00 37.28 273 ALA A O 1
ATOM 2040 N N . TRP A 1 274 ? 0.433 14.498 1.759 1.00 40.53 274 TRP A N 1
ATOM 2041 C CA . TRP A 1 274 ? -0.993 14.659 1.435 1.00 40.53 274 TRP A CA 1
ATOM 2042 C C . TRP A 1 274 ? -1.337 16.135 1.160 1.00 40.53 274 TRP A C 1
ATOM 2044 O O . TRP A 1 274 ? -2.083 16.422 0.230 1.00 40.53 274 TRP A O 1
ATOM 2054 N N . SER A 1 275 ? -0.707 17.073 1.883 1.00 31.69 275 SER A N 1
ATOM 2055 C CA . SER A 1 275 ? -0.917 18.522 1.720 1.00 31.69 275 SER A CA 1
ATOM 2056 C C . SER A 1 275 ? -0.318 19.108 0.429 1.00 31.69 275 SER A C 1
ATOM 2058 O O . SER A 1 275 ? -0.800 20.123 -0.073 1.00 31.69 275 SER A O 1
ATOM 2060 N N . ALA A 1 276 ? 0.713 18.467 -0.136 1.00 29.31 276 ALA A N 1
ATOM 2061 C CA . ALA A 1 276 ? 1.435 18.962 -1.311 1.00 29.31 276 ALA A CA 1
ATOM 2062 C C . ALA A 1 276 ? 0.805 18.527 -2.647 1.00 29.31 276 ALA A C 1
ATOM 2064 O O . ALA A 1 276 ? 1.113 19.104 -3.691 1.00 29.31 276 ALA A O 1
ATOM 2065 N N . GLN A 1 277 ? -0.106 17.549 -2.636 1.00 34.09 277 GLN A N 1
ATOM 2066 C CA . GLN A 1 277 ? -0.989 17.271 -3.768 1.00 34.09 277 GLN A CA 1
ATOM 2067 C C . GLN A 1 277 ?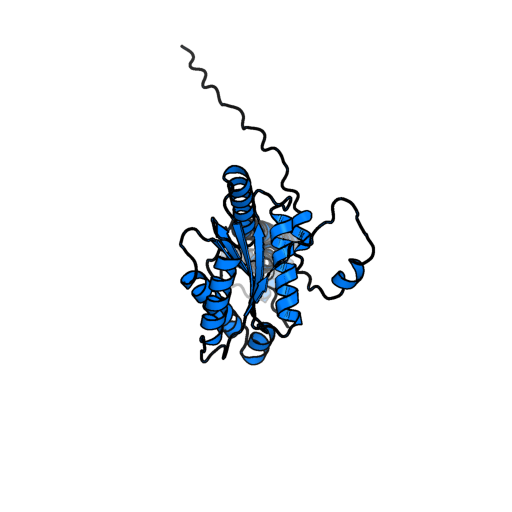 -2.287 18.051 -3.581 1.00 34.09 277 GLN A C 1
ATOM 2069 O O . GLN A 1 277 ? -3.335 17.500 -3.258 1.00 34.09 277 GLN A O 1
ATOM 2074 N N . THR A 1 278 ? -2.215 19.363 -3.805 1.00 28.94 278 THR A N 1
ATOM 2075 C CA . THR A 1 278 ? -3.400 20.186 -4.037 1.00 28.94 278 THR A CA 1
ATOM 2076 C C . THR A 1 278 ? -4.185 19.543 -5.181 1.00 28.94 278 THR A C 1
ATOM 2078 O O . THR A 1 278 ? -3.796 19.629 -6.345 1.00 28.94 278 THR A O 1
ATOM 2081 N N . PHE A 1 279 ? -5.286 18.860 -4.868 1.00 33.44 279 PHE A N 1
ATOM 2082 C CA . PHE A 1 279 ? -6.288 18.523 -5.869 1.00 33.44 279 PHE A CA 1
ATOM 2083 C C . PHE A 1 279 ? -6.805 19.859 -6.410 1.00 33.44 279 PHE A C 1
ATOM 2085 O O . PHE A 1 279 ? -7.355 20.631 -5.618 1.00 33.44 279 PHE A O 1
ATOM 2092 N N . PRO A 1 280 ? -6.617 20.193 -7.701 1.00 26.34 280 PRO A N 1
ATOM 2093 C CA . PRO A 1 280 ? -7.151 21.436 -8.223 1.00 26.34 280 PRO A CA 1
ATOM 2094 C C . PRO A 1 280 ? -8.668 21.407 -8.039 1.00 26.34 280 PRO A C 1
ATOM 2096 O O . PRO A 1 280 ? -9.389 20.613 -8.649 1.00 26.34 280 PRO A O 1
ATOM 2099 N N . GLY A 1 281 ? -9.144 22.265 -7.139 1.00 29.72 281 GLY A N 1
ATOM 2100 C CA . GLY A 1 281 ? -10.546 22.613 -7.041 1.00 29.72 281 GLY A CA 1
ATOM 2101 C C . GLY A 1 281 ? -11.028 23.125 -8.397 1.00 29.72 281 GLY A C 1
ATOM 2102 O O . GLY A 1 281 ? -10.315 23.836 -9.099 1.00 29.72 281 GLY A O 1
ATOM 2103 N N . SER A 1 282 ? -12.266 22.768 -8.733 1.00 30.27 282 SER A N 1
ATOM 2104 C CA . SER A 1 282 ? -12.984 23.085 -9.974 1.00 30.27 282 SER A CA 1
ATOM 2105 C C . SER A 1 282 ? -12.631 22.224 -11.199 1.00 30.27 282 SER A C 1
ATOM 2107 O O . SER A 1 282 ? -11.961 22.635 -12.142 1.00 30.27 282 SER A O 1
ATOM 2109 N N . LEU A 1 283 ? -13.247 21.041 -11.269 1.00 28.17 283 LEU A N 1
ATOM 2110 C CA . LEU A 1 283 ? -13.657 20.513 -12.569 1.00 28.17 283 LEU A CA 1
ATOM 2111 C C . LEU A 1 283 ? -14.699 21.486 -13.145 1.00 28.17 283 LEU A C 1
ATOM 2113 O O . LEU A 1 283 ? -15.871 21.462 -12.761 1.00 28.17 283 LEU A O 1
ATOM 2117 N N . ARG A 1 284 ? -14.264 22.376 -14.046 1.00 27.55 284 ARG A N 1
ATOM 2118 C CA . ARG A 1 284 ? -15.170 23.037 -14.993 1.00 27.55 284 ARG A CA 1
ATOM 2119 C C . ARG A 1 284 ? -15.966 21.939 -15.703 1.00 27.55 284 ARG A C 1
ATOM 2121 O O . ARG A 1 284 ? -15.389 20.964 -16.178 1.00 27.55 284 ARG A O 1
ATOM 2128 N N . ARG A 1 285 ? -17.293 22.094 -15.741 1.00 27.80 285 ARG A N 1
ATOM 2129 C CA . ARG A 1 285 ? -18.192 21.226 -16.515 1.00 27.80 285 ARG A CA 1
ATOM 2130 C C . ARG A 1 285 ? -17.666 21.106 -17.957 1.00 27.80 285 ARG A C 1
ATOM 2132 O O . ARG A 1 285 ? -17.296 22.138 -18.519 1.00 27.80 285 ARG A O 1
ATOM 2139 N N . PRO A 1 286 ? -17.651 19.910 -18.568 1.00 27.42 286 PRO A N 1
ATOM 2140 C CA . PRO A 1 286 ? -17.381 19.804 -19.997 1.00 27.42 286 PRO A CA 1
ATOM 2141 C C . PRO A 1 286 ? -18.493 20.526 -20.787 1.00 27.42 286 PRO A C 1
ATOM 2143 O O . PRO A 1 286 ? -19.643 20.539 -20.331 1.00 27.42 286 PRO A O 1
ATOM 2146 N N . PRO A 1 287 ? -18.182 21.149 -21.938 1.00 30.78 287 PRO A N 1
ATOM 2147 C CA . PRO A 1 287 ? -19.196 21.778 -22.776 1.00 30.78 287 PRO A CA 1
ATOM 2148 C C . PRO A 1 287 ? -20.186 20.723 -23.289 1.00 30.78 287 PRO A C 1
ATOM 2150 O O . PRO A 1 287 ? -19.793 19.633 -23.709 1.00 30.78 287 PRO A O 1
ATOM 2153 N N . ARG A 1 288 ? -21.483 21.050 -23.222 1.00 30.17 288 ARG A N 1
ATOM 2154 C CA . ARG A 1 288 ? -22.551 20.285 -23.876 1.00 30.17 288 ARG A CA 1
ATOM 2155 C C . ARG A 1 288 ? -22.309 20.346 -25.384 1.00 30.17 288 ARG A C 1
ATOM 2157 O O . ARG A 1 288 ? -22.234 21.438 -25.931 1.00 30.17 288 ARG A O 1
ATOM 2164 N N . TYR A 1 289 ? -22.204 19.194 -26.036 1.00 31.12 289 TYR A N 1
ATOM 2165 C CA . TYR A 1 289 ? -22.402 19.113 -27.479 1.00 31.12 289 TYR A CA 1
ATOM 2166 C C . TYR A 1 289 ? -23.904 19.270 -27.741 1.00 31.12 289 TYR A C 1
ATOM 2168 O O . TYR A 1 289 ? -24.685 18.382 -27.399 1.00 31.12 289 TYR A O 1
ATOM 2176 N N . GLU A 1 290 ? -24.314 20.416 -28.280 1.00 32.47 290 GLU A N 1
ATOM 2177 C CA . GLU A 1 290 ? -25.604 20.550 -28.956 1.00 32.47 290 GLU A CA 1
ATOM 2178 C C . GLU A 1 290 ? -25.484 19.846 -30.311 1.00 32.47 290 GLU A C 1
ATOM 2180 O O . GLU A 1 290 ? -24.636 20.191 -31.130 1.00 32.47 290 GLU A O 1
ATOM 2185 N N . MET A 1 291 ? -26.289 18.801 -30.518 1.00 33.06 291 MET A N 1
ATOM 2186 C CA . MET A 1 291 ? -26.532 18.272 -31.856 1.00 33.06 291 MET A CA 1
ATOM 2187 C C . MET A 1 291 ? -27.471 19.246 -32.564 1.00 33.06 291 MET A C 1
ATOM 2189 O O . MET A 1 291 ? -28.670 19.258 -32.284 1.00 33.06 291 MET A O 1
ATOM 2193 N N . GLU A 1 292 ? -26.928 20.057 -33.468 1.00 33.72 292 GLU A N 1
ATOM 2194 C CA . GLU A 1 292 ? -27.722 20.719 -34.499 1.00 33.72 292 GLU A CA 1
ATOM 2195 C C . GLU A 1 292 ? -28.300 19.643 -35.427 1.00 33.72 292 GLU A C 1
ATOM 2197 O O . GLU A 1 292 ? -27.595 19.009 -36.211 1.00 33.72 292 GLU A O 1
ATOM 2202 N N . LEU A 1 293 ? -29.604 19.409 -35.294 1.00 37.72 293 LEU A N 1
ATOM 2203 C CA . LEU A 1 293 ? -30.429 18.808 -36.333 1.00 37.72 293 LEU A CA 1
ATOM 2204 C C . LEU A 1 293 ? -30.809 19.936 -37.294 1.00 37.72 293 LEU A C 1
ATOM 2206 O O . LEU A 1 293 ? -31.672 20.751 -36.970 1.00 37.72 293 LEU A O 1
ATOM 2210 N N . THR A 1 294 ? -30.166 19.995 -38.456 1.00 43.44 294 THR A N 1
ATOM 2211 C CA . THR A 1 294 ? -30.660 20.778 -39.589 1.00 43.44 294 THR A CA 1
ATOM 2212 C C . THR A 1 294 ? -31.551 19.900 -40.463 1.00 43.44 294 THR A C 1
ATOM 2214 O O . THR A 1 294 ? -31.143 18.854 -40.969 1.00 43.44 294 THR A O 1
ATOM 2217 N N . SER A 1 295 ? -32.804 20.334 -40.565 1.00 44.47 295 SER A N 1
ATOM 2218 C CA . SER A 1 295 ? -33.706 20.119 -41.699 1.00 44.47 295 SER A CA 1
ATOM 2219 C C . SER A 1 295 ? -33.165 20.750 -42.976 1.00 44.47 295 SER A C 1
ATOM 2221 O O . SER A 1 295 ? -32.581 21.851 -42.842 1.00 44.47 295 SER A O 1
#

Nearest PDB structures (foldseek):
  5llw-assembly1_B  TM=7.765E-01  e=1.206E-15  Idiomarina sp. A28L
  6et7-assembly1_B  TM=7.778E-01  e=1.711E-15  Idiomarina sp. A28L
  6zxc-assembly2_D  TM=8.146E-01  e=7.335E-15  Leptospira biflexa serovar Patoc strain 'Patoc 1 (Paris)'
  5llx-assembly1_A  TM=7.725E-01  e=1.522E-15  Idiomarina sp. A28L
  4wxo-assembly1_A  TM=8.475E-01  e=8.201E-13  Pseudomonas aeruginosa PAO1

Foldseek 3Di:
DDPPPDQQLVVQLVVQLVCLVVQLVVVLVVVCVVVVHDSDPVVSVVVCVVCVVVSVCSSVVSSVVRSVVSNVVSVVVVVVVVVDQADPLQRAGEQVVVLVVLQVLQVVQLVPFAKKKKKKKFWPPLVVLCVVQNPVLSSVLQNQLSVLLVVLDDPVKGWYDYFSGIIMIIDHRDDPVRVQVSQVSSLVSQQPDADPRRGRIAMFMFMFMDGSPDPAHSLNRVVQSVVQSVVCVVVPGSYGGYRDPPDDDPDDDPPPPVVVVPPPDDPTPDSVCVVVPPPDPDPDDDDDDDPDDDD

Mean predicted aligned error: 13.67 Å

Secondary structure (DSSP, 8-state):
-------HHHHHHHHHHHHTTHHHHHHHHHHHHHTT----HHHHHHHHHHSHHHHHHHHHHHHHHHHHHHHHHHHHHHHHHHH-SB-TTT-SEEHHHHHHHHHHHHHHHHHH---EEEEEEEETTHHHHHHHH-HHHHHHHHHHHHHHHHHHS-TTSEEEE-SSSEEEEEETT--HHHHHHHHHHHHHHHHH-EETTTEE--EEEEEEEE-TTS---HHHHHHHHHHHHHHHHHTTSSSEEE----S---S---TTSTTGGGTT--TT--GGGGTTS---S--PPPPP-------